Protein AF-A0A7X8B6F5-F1 (afdb_monomer)

Sequence (311 aa):
MSVRQRRSEPGRRDRLLQVALEVIIARGVAGATYRLIAEAADVPLGSMTYHFTSRDELVLAAFERFAEESFSHLDSATSAGVGDPVERLTQMVVSEFNDQPRERILLAEMYVLAFRDERYAALMRRWTERSQAAIERQLPGLNGRALNAVREGLTLQRYFFPGEVDADLVHATLSAVACGTASSDSESPKSSAPKDDRGPVVRTVETAQTFLTAAEVDALVGDYLAGMSVKALAERYGLHRATVFAHLRRRNVPSRRPGLGIDEKAEAVRLARAGISMRAIGRRMGVDRKAVRAALVEAGLIADKIIDGVS

Structure (mmCIF, N/CA/C/O backbone):
data_AF-A0A7X8B6F5-F1
#
_entry.id   AF-A0A7X8B6F5-F1
#
loop_
_atom_site.group_PDB
_atom_site.id
_atom_site.type_symbol
_atom_site.label_atom_id
_atom_site.label_alt_id
_atom_site.label_comp_id
_atom_site.label_asym_id
_atom_site.label_entity_id
_atom_site.label_seq_id
_atom_site.pdbx_PDB_ins_code
_atom_site.Cartn_x
_atom_site.Cartn_y
_atom_site.Cartn_z
_atom_site.occupancy
_atom_site.B_iso_or_equiv
_atom_site.auth_seq_id
_atom_site.auth_comp_id
_atom_site.auth_asym_id
_atom_site.auth_atom_id
_atom_site.pdbx_PDB_model_num
ATOM 1 N N . MET A 1 1 ? -1.186 14.924 49.309 1.00 32.09 1 MET A N 1
ATOM 2 C CA . MET A 1 1 ? -1.936 14.869 48.033 1.00 32.09 1 MET A CA 1
ATOM 3 C C . MET A 1 1 ? -0.944 15.079 46.897 1.00 32.09 1 MET A C 1
ATOM 5 O O . MET A 1 1 ? -0.507 16.199 46.684 1.00 32.09 1 MET A O 1
ATOM 9 N N . SER A 1 2 ? -0.476 13.996 46.267 1.00 35.44 2 SER A N 1
ATOM 10 C CA . SER A 1 2 ? 0.549 14.055 45.216 1.00 35.44 2 SER A CA 1
ATOM 11 C C . SER A 1 2 ? -0.131 14.128 43.853 1.00 35.44 2 SER A C 1
ATOM 13 O O . SER A 1 2 ? -0.715 13.151 43.384 1.00 35.44 2 SER A O 1
ATOM 15 N N . VAL A 1 3 ? -0.066 15.308 43.237 1.00 42.88 3 VAL A N 1
ATOM 16 C CA . VAL A 1 3 ? -0.381 15.523 41.824 1.00 42.88 3 VAL A CA 1
ATOM 17 C C . VAL A 1 3 ? 0.715 14.832 41.019 1.00 42.88 3 VAL A C 1
ATOM 19 O O . VAL A 1 3 ? 1.754 15.407 40.706 1.00 42.88 3 VAL A O 1
ATOM 22 N N . ARG A 1 4 ? 0.520 13.542 40.735 1.00 39.56 4 ARG A N 1
ATOM 23 C CA . ARG A 1 4 ? 1.397 12.777 39.849 1.00 39.56 4 ARG A CA 1
ATOM 24 C C . ARG A 1 4 ? 0.884 12.955 38.428 1.00 39.56 4 ARG A C 1
ATOM 26 O O . ARG A 1 4 ? 0.187 12.106 37.881 1.00 39.56 4 ARG A O 1
ATOM 33 N N . GLN A 1 5 ? 1.225 14.100 37.854 1.00 42.38 5 GLN A N 1
ATOM 34 C CA . GLN A 1 5 ? 1.127 14.373 36.428 1.00 42.38 5 GLN A CA 1
ATOM 35 C C . GLN A 1 5 ? 2.076 13.391 35.715 1.00 42.38 5 GLN A C 1
ATOM 37 O O . GLN A 1 5 ? 3.256 13.665 35.505 1.00 42.38 5 GLN A O 1
ATOM 42 N N . ARG A 1 6 ? 1.597 12.166 35.451 1.00 43.81 6 ARG A N 1
ATOM 43 C CA . ARG A 1 6 ? 2.293 11.204 34.591 1.00 43.81 6 ARG A CA 1
ATOM 44 C C . ARG A 1 6 ? 2.376 11.859 33.218 1.00 43.81 6 ARG A C 1
ATOM 46 O O . ARG A 1 6 ? 1.351 12.040 32.568 1.00 43.81 6 ARG A O 1
ATOM 53 N N . ARG A 1 7 ? 3.594 12.248 32.827 1.00 42.44 7 ARG A N 1
ATOM 54 C CA . ARG A 1 7 ? 4.009 12.472 31.436 1.00 42.44 7 ARG A CA 1
ATOM 55 C C . ARG A 1 7 ? 3.165 11.584 30.521 1.00 42.44 7 ARG A C 1
ATOM 57 O O 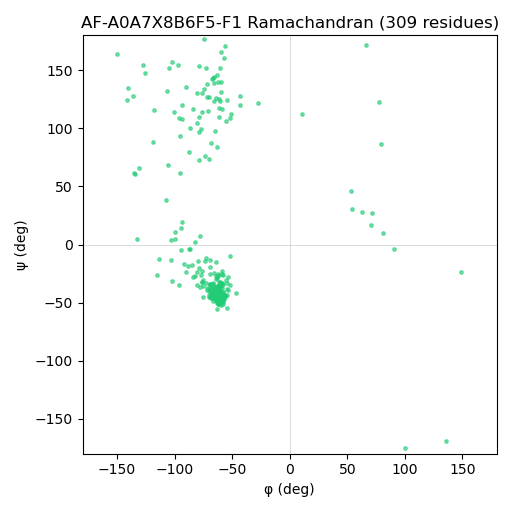. ARG A 1 7 ? 3.181 10.368 30.700 1.00 42.44 7 ARG A O 1
ATOM 64 N N . SER A 1 8 ? 2.446 12.184 29.573 1.00 46.72 8 SER A N 1
ATOM 65 C CA . SER A 1 8 ? 2.009 11.471 28.371 1.00 46.72 8 SER A CA 1
ATOM 66 C C . SER A 1 8 ? 3.206 10.640 27.897 1.00 46.72 8 SER A C 1
ATOM 68 O O . SER A 1 8 ? 4.288 11.203 27.752 1.00 46.72 8 SER A O 1
ATOM 70 N N . GLU A 1 9 ? 3.079 9.313 27.828 1.00 55.78 9 GLU A N 1
ATOM 71 C CA . GLU A 1 9 ? 4.155 8.408 27.409 1.00 55.78 9 GLU A CA 1
ATOM 72 C C . GLU A 1 9 ? 4.109 8.304 25.875 1.00 55.78 9 GLU A C 1
ATOM 74 O O . GLU A 1 9 ? 3.268 7.550 25.377 1.00 55.78 9 GLU A O 1
ATOM 79 N N . PRO A 1 10 ? 4.967 9.012 25.105 1.00 58.50 10 PRO A N 1
ATOM 80 C CA . PRO A 1 10 ? 5.037 8.875 23.648 1.00 58.50 10 PRO A CA 1
ATOM 81 C C . PRO A 1 10 ? 5.076 7.407 23.203 1.00 58.50 10 PRO A C 1
ATOM 83 O O . PRO A 1 10 ? 4.304 6.996 22.342 1.00 58.50 10 PRO A O 1
ATOM 86 N N . GLY A 1 11 ? 5.849 6.577 23.917 1.00 78.12 11 GLY A N 1
ATOM 87 C CA . GLY A 1 11 ? 5.957 5.143 23.644 1.00 78.12 11 GLY A CA 1
ATOM 88 C C . GLY A 1 11 ? 4.652 4.355 23.805 1.00 78.12 11 GLY A C 1
ATOM 89 O O . GLY A 1 11 ? 4.476 3.330 23.153 1.00 78.12 11 GLY A O 1
ATOM 90 N N . ARG A 1 12 ? 3.703 4.818 24.630 1.00 83.19 12 ARG A N 1
ATOM 91 C CA . ARG A 1 12 ? 2.412 4.137 24.806 1.00 83.19 12 ARG A CA 1
ATOM 92 C C . ARG A 1 12 ? 1.493 4.377 23.618 1.00 83.19 12 ARG A C 1
ATOM 94 O O . ARG A 1 12 ? 0.906 3.424 23.115 1.00 83.19 12 ARG A O 1
ATOM 101 N N . ARG A 1 13 ? 1.400 5.625 23.147 1.00 88.62 13 ARG A N 1
ATOM 102 C CA . ARG A 1 13 ? 0.634 5.959 21.937 1.00 88.62 13 ARG A CA 1
ATOM 103 C C . ARG A 1 13 ? 1.197 5.206 20.734 1.00 88.62 13 ARG A C 1
ATOM 105 O O . ARG A 1 13 ? 0.445 4.572 20.005 1.00 88.62 13 ARG A O 1
ATOM 112 N N . ASP A 1 14 ? 2.515 5.207 20.593 1.00 89.94 14 ASP A N 1
ATOM 113 C CA . ASP A 1 14 ? 3.220 4.512 19.521 1.00 89.94 14 ASP A CA 1
ATOM 114 C C . ASP A 1 14 ? 2.973 3.001 19.539 1.00 89.94 14 ASP A C 1
ATOM 116 O O . ASP A 1 14 ? 2.692 2.408 18.497 1.00 89.94 14 ASP A O 1
ATOM 120 N N . ARG A 1 15 ? 2.990 2.381 20.723 1.00 90.88 15 ARG A N 1
ATOM 121 C CA . ARG A 1 15 ? 2.645 0.965 20.882 1.00 90.88 15 ARG A CA 1
ATOM 122 C C . ARG A 1 15 ? 1.212 0.667 20.437 1.00 90.88 15 ARG A C 1
ATOM 124 O O . ARG A 1 15 ? 0.991 -0.350 19.789 1.00 90.88 15 ARG A O 1
ATOM 131 N N . LEU A 1 16 ? 0.255 1.543 20.749 1.00 93.38 16 LEU A N 1
ATOM 132 C CA . LEU A 1 16 ? -1.137 1.381 20.313 1.00 93.38 16 LEU A CA 1
ATOM 133 C C . LEU A 1 16 ? -1.280 1.446 18.791 1.00 93.38 16 LEU A C 1
ATOM 135 O O . LEU A 1 16 ? -2.013 0.637 18.227 1.00 93.38 16 LEU A O 1
ATOM 139 N N . LEU A 1 17 ? -0.561 2.357 18.127 1.00 95.62 17 LEU A N 1
ATOM 140 C CA . LEU A 1 17 ? -0.544 2.431 16.662 1.00 95.62 17 LEU A CA 1
ATOM 141 C C . LEU A 1 17 ? 0.018 1.147 16.047 1.00 95.62 17 LEU A C 1
ATOM 143 O O . LEU A 1 17 ? -0.584 0.594 15.132 1.00 95.62 17 LEU A O 1
ATOM 147 N N . GLN A 1 18 ? 1.125 0.637 16.591 1.00 93.75 18 GLN A N 1
ATOM 148 C CA . GLN A 1 18 ? 1.727 -0.608 16.118 1.00 93.75 18 GLN A CA 1
ATOM 149 C C . GLN A 1 18 ? 0.764 -1.791 16.265 1.00 93.75 18 GLN A C 1
ATOM 151 O O . GLN A 1 18 ? 0.549 -2.531 15.310 1.00 93.75 18 GLN A O 1
ATOM 156 N N . VAL A 1 19 ? 0.143 -1.951 17.438 1.00 95.25 19 VAL A N 1
ATOM 157 C CA . VAL A 1 19 ? -0.839 -3.021 17.675 1.00 95.25 19 VAL A CA 1
ATOM 158 C C . VAL A 1 19 ? -2.044 -2.881 16.746 1.00 95.25 19 VAL A C 1
ATOM 160 O O . VAL A 1 19 ? -2.541 -3.885 16.239 1.00 95.25 19 VAL A O 1
ATOM 163 N N . ALA A 1 20 ? -2.504 -1.656 16.479 1.00 96.12 20 ALA A N 1
ATOM 164 C CA . ALA A 1 20 ? -3.583 -1.425 15.526 1.00 96.12 20 ALA A CA 1
ATOM 165 C C . ALA A 1 20 ? -3.216 -1.930 14.120 1.00 96.12 20 ALA A C 1
ATOM 167 O O . ALA A 1 20 ? -4.034 -2.612 13.504 1.00 96.12 20 ALA A O 1
ATOM 168 N N . LEU A 1 21 ? -1.993 -1.671 13.642 1.00 95.81 21 LEU A N 1
ATOM 169 C CA . LEU A 1 21 ? -1.509 -2.197 12.359 1.00 95.81 21 LEU A CA 1
ATOM 170 C C . LEU A 1 21 ? -1.474 -3.733 12.345 1.00 95.81 21 LEU A C 1
ATOM 172 O O . LEU A 1 21 ? -1.952 -4.331 11.386 1.00 95.81 21 LEU A O 1
ATOM 176 N N . GLU A 1 22 ? -1.002 -4.380 13.414 1.00 94.69 22 GLU A N 1
ATOM 177 C CA . GLU A 1 22 ? -0.998 -5.853 13.512 1.00 94.69 22 GLU A CA 1
ATOM 178 C C . GLU A 1 22 ? -2.409 -6.450 13.470 1.00 94.69 22 GLU A C 1
ATOM 180 O O . GLU A 1 22 ? -2.673 -7.445 12.792 1.00 94.69 22 GLU A O 1
ATOM 185 N N . VAL A 1 23 ? -3.355 -5.806 14.151 1.00 94.94 23 VAL A N 1
ATOM 186 C CA . VAL A 1 23 ? -4.762 -6.204 14.116 1.00 94.94 23 VAL A CA 1
ATOM 187 C C . VAL A 1 23 ? -5.353 -6.038 12.711 1.00 94.94 23 VAL A C 1
ATOM 189 O O . VAL A 1 23 ? -6.096 -6.914 12.262 1.00 94.94 23 VAL A O 1
ATOM 192 N N . ILE A 1 24 ? -5.022 -4.948 12.010 1.00 95.56 24 ILE A N 1
ATOM 193 C CA . ILE A 1 24 ? -5.454 -4.705 10.625 1.00 95.56 24 ILE A CA 1
ATOM 194 C C . ILE A 1 24 ? -4.880 -5.770 9.689 1.00 95.56 24 ILE A C 1
ATOM 196 O O . ILE A 1 24 ? -5.616 -6.303 8.867 1.00 95.56 24 ILE A O 1
ATOM 200 N N . ILE A 1 25 ? -3.612 -6.150 9.838 1.00 93.06 25 ILE A N 1
ATOM 201 C CA . ILE A 1 25 ? -3.006 -7.220 9.030 1.00 93.06 25 ILE A CA 1
ATOM 202 C C . ILE A 1 25 ? -3.757 -8.540 9.227 1.00 93.06 25 ILE A C 1
ATOM 204 O O . ILE A 1 25 ? -4.034 -9.251 8.263 1.00 93.06 25 ILE A O 1
ATOM 208 N N . ALA A 1 26 ? -4.111 -8.862 10.472 1.00 91.50 26 ALA A N 1
ATOM 209 C CA . ALA A 1 26 ? -4.752 -10.128 10.802 1.00 91.50 26 ALA A CA 1
ATOM 210 C C . ALA A 1 26 ? -6.243 -10.190 10.426 1.00 91.50 26 ALA A C 1
ATOM 212 O O . ALA A 1 26 ? -6.759 -11.277 10.163 1.00 91.50 26 ALA A O 1
ATOM 213 N N . ARG A 1 27 ? -6.970 -9.064 10.474 1.00 90.75 27 ARG A N 1
ATOM 214 C CA . ARG A 1 27 ? -8.448 -9.051 10.388 1.00 90.75 27 ARG A CA 1
ATOM 215 C C . ARG A 1 27 ? -9.029 -8.033 9.409 1.00 90.75 27 ARG A C 1
ATOM 217 O O . ARG A 1 27 ? -10.251 -7.879 9.344 1.00 90.75 27 ARG A O 1
ATOM 224 N N . GLY A 1 28 ? -8.170 -7.342 8.676 1.00 90.62 28 GLY A N 1
ATOM 225 C CA . GLY A 1 28 ? -8.519 -6.203 7.843 1.00 90.62 28 GLY A CA 1
ATOM 226 C C . GLY A 1 28 ? -8.986 -4.992 8.646 1.00 90.62 28 GLY A C 1
ATOM 227 O O . GLY A 1 28 ? -9.243 -5.057 9.856 1.00 90.62 28 GLY A O 1
ATOM 228 N N . VAL A 1 29 ? -9.154 -3.861 7.963 1.00 92.69 29 VAL A N 1
ATOM 229 C CA . VAL A 1 29 ? -9.564 -2.612 8.625 1.00 92.69 29 VAL A CA 1
ATOM 230 C C . VAL A 1 29 ? -10.932 -2.770 9.281 1.00 92.69 29 VAL A C 1
ATOM 232 O O . VAL A 1 29 ? -11.106 -2.390 10.438 1.00 92.69 29 VAL A O 1
ATOM 235 N N . ALA A 1 30 ? -11.900 -3.384 8.596 1.00 88.94 30 ALA A N 1
ATOM 236 C CA . ALA A 1 30 ? -13.250 -3.586 9.127 1.00 88.94 30 ALA A CA 1
ATOM 237 C C . ALA A 1 30 ? -13.272 -4.408 10.433 1.00 88.94 30 ALA A C 1
ATOM 239 O O . ALA A 1 30 ? -14.071 -4.118 11.323 1.00 88.94 30 ALA A O 1
ATOM 240 N N . GLY A 1 31 ? -12.376 -5.392 10.577 1.00 88.06 31 GLY A N 1
ATOM 241 C CA . GLY A 1 31 ? -12.257 -6.227 11.776 1.00 88.06 31 GLY A CA 1
ATOM 242 C C . GLY A 1 31 ? -11.489 -5.577 12.934 1.00 88.06 31 GLY A C 1
ATOM 243 O O . GLY A 1 31 ? -11.576 -6.050 14.071 1.00 88.06 31 GLY A O 1
ATOM 244 N N . ALA A 1 32 ? -10.768 -4.481 12.681 1.00 91.75 32 ALA A N 1
ATOM 245 C CA . ALA A 1 32 ? -9.954 -3.773 13.665 1.00 91.75 32 ALA A CA 1
ATOM 246 C C . ALA A 1 32 ? -10.805 -2.881 14.587 1.00 91.75 32 ALA A C 1
ATOM 248 O O . ALA A 1 32 ? -10.845 -1.656 14.462 1.00 91.75 32 ALA A O 1
ATOM 249 N N . THR A 1 33 ? -11.551 -3.499 15.505 1.00 89.94 33 THR A N 1
ATOM 250 C CA . THR A 1 33 ? -12.396 -2.770 16.465 1.00 89.94 33 THR A CA 1
ATOM 251 C C . THR A 1 33 ? -11.586 -2.189 17.625 1.00 89.94 33 THR A C 1
ATOM 253 O O . THR A 1 33 ? -10.564 -2.739 18.027 1.00 89.94 33 THR A O 1
ATOM 256 N N . TYR A 1 34 ? -12.087 -1.111 18.233 1.00 89.31 34 TYR A N 1
ATOM 257 C CA . TYR A 1 34 ? -11.421 -0.442 19.358 1.00 89.31 34 TYR A CA 1
ATOM 258 C C . TYR A 1 34 ? -11.192 -1.370 20.560 1.00 89.31 34 TYR A C 1
ATOM 260 O O . TYR A 1 34 ? -10.141 -1.331 21.193 1.00 89.31 34 TYR A O 1
ATOM 268 N N . ARG A 1 35 ? -12.159 -2.255 20.834 1.00 89.25 35 ARG A N 1
ATOM 269 C CA . ARG A 1 35 ? -12.065 -3.269 21.890 1.00 89.25 35 ARG A CA 1
ATOM 270 C C . ARG A 1 35 ? -10.987 -4.305 21.593 1.00 89.25 35 ARG A C 1
ATOM 272 O O . ARG A 1 35 ? -10.200 -4.610 22.478 1.00 89.25 35 ARG A O 1
ATOM 279 N N . LEU A 1 36 ? -10.946 -4.807 20.360 1.00 91.62 36 LEU A N 1
ATOM 280 C CA . LEU A 1 36 ? -9.955 -5.795 19.947 1.00 91.62 36 LEU A CA 1
ATOM 281 C C . LEU A 1 36 ? -8.534 -5.220 20.003 1.00 91.62 36 LEU A C 1
ATOM 283 O O . LEU A 1 36 ? -7.618 -5.900 20.443 1.00 91.62 36 LEU A O 1
ATOM 287 N N . ILE A 1 37 ? -8.355 -3.961 19.593 1.00 92.88 37 ILE A N 1
ATOM 288 C CA . ILE A 1 37 ? -7.050 -3.296 19.661 1.00 92.88 37 ILE A CA 1
ATOM 289 C C . ILE A 1 37 ? -6.633 -3.070 21.120 1.00 92.88 37 ILE A C 1
ATOM 291 O O . ILE A 1 37 ? -5.480 -3.311 21.458 1.00 92.88 37 ILE A O 1
ATOM 295 N N . ALA A 1 38 ? -7.558 -2.659 21.994 1.00 90.62 38 ALA A N 1
ATOM 296 C CA . ALA A 1 38 ? -7.278 -2.499 23.423 1.00 90.62 38 ALA A CA 1
ATOM 297 C C . ALA A 1 38 ? -6.853 -3.824 24.080 1.00 90.62 38 ALA A C 1
ATOM 299 O O . ALA A 1 38 ? -5.875 -3.861 24.821 1.00 90.62 38 ALA A O 1
ATOM 300 N N . GLU A 1 39 ? -7.565 -4.908 23.764 1.00 93.06 39 GLU A N 1
ATOM 301 C CA . GLU A 1 39 ? -7.253 -6.263 24.224 1.00 93.06 39 GLU A CA 1
ATOM 302 C C . GLU A 1 39 ? -5.885 -6.729 23.711 1.00 93.06 39 GLU A C 1
ATOM 304 O O . GLU A 1 39 ? -5.048 -7.153 24.500 1.00 93.06 39 GLU A O 1
ATOM 309 N N . ALA A 1 40 ? -5.611 -6.569 22.413 1.00 92.56 40 ALA A N 1
ATOM 310 C CA . ALA A 1 40 ? -4.325 -6.926 21.814 1.00 92.56 40 ALA A CA 1
ATOM 311 C C . ALA A 1 40 ? -3.152 -6.088 22.359 1.00 92.56 40 ALA A C 1
ATOM 313 O O . ALA A 1 40 ? -2.010 -6.543 22.360 1.00 92.56 40 ALA A O 1
ATOM 314 N N . ALA A 1 41 ? -3.424 -4.867 22.823 1.00 91.31 41 ALA A N 1
ATOM 315 C CA . ALA A 1 41 ? -2.433 -3.991 23.437 1.00 91.31 41 ALA A CA 1
ATOM 316 C C . ALA A 1 41 ? -2.264 -4.217 24.948 1.00 91.31 41 ALA A C 1
ATOM 318 O O . ALA A 1 41 ? -1.402 -3.569 25.543 1.00 91.31 41 ALA A O 1
ATOM 319 N N . ASP A 1 42 ? -3.066 -5.103 25.552 1.00 91.00 42 ASP A N 1
ATOM 320 C CA . ASP A 1 42 ? -3.131 -5.339 26.997 1.00 91.00 42 ASP A CA 1
ATOM 321 C C . ASP A 1 42 ? -3.374 -4.041 27.796 1.00 91.00 42 ASP A C 1
ATOM 323 O O . ASP A 1 42 ? -2.692 -3.720 28.772 1.00 91.00 42 ASP A O 1
ATOM 327 N N . VAL A 1 43 ? -4.341 -3.231 27.339 1.00 88.62 43 VAL A N 1
ATOM 328 C CA . VAL A 1 43 ? -4.742 -1.991 28.020 1.00 88.62 43 VAL A CA 1
ATOM 329 C C . VAL A 1 43 ? -6.246 -1.947 28.300 1.00 88.62 43 VAL A C 1
ATOM 331 O O . VAL A 1 43 ? -7.053 -2.420 27.496 1.00 88.62 43 VAL A O 1
ATOM 334 N N . PRO A 1 44 ? -6.679 -1.311 29.406 1.00 87.88 44 PRO A N 1
ATOM 335 C CA . PRO A 1 44 ? -8.096 -1.062 29.637 1.00 87.88 44 PRO A CA 1
ATOM 336 C C . PRO A 1 44 ? -8.701 -0.216 28.511 1.00 87.88 44 PRO A C 1
ATOM 338 O O . PRO A 1 44 ? -8.113 0.785 28.099 1.00 87.88 44 PRO A O 1
ATOM 341 N N . LEU A 1 45 ? -9.924 -0.539 28.079 1.00 85.25 45 LEU A N 1
ATOM 342 C CA . LEU A 1 45 ? -10.614 0.196 27.008 1.00 85.25 45 LEU A CA 1
ATOM 343 C C . LEU A 1 45 ? -10.709 1.709 27.290 1.00 85.25 45 LEU A C 1
ATOM 345 O O . LEU A 1 45 ? -10.498 2.520 26.394 1.00 85.25 45 LEU A O 1
ATOM 349 N N . GLY A 1 46 ? -10.945 2.098 28.548 1.00 83.81 46 GLY A N 1
ATOM 350 C CA . GLY A 1 46 ? -10.990 3.507 28.964 1.00 83.81 46 GLY A CA 1
ATOM 351 C C . GLY A 1 46 ? -9.637 4.235 28.925 1.00 83.81 46 GLY A C 1
ATOM 352 O O . GLY A 1 46 ? -9.598 5.456 29.003 1.00 83.81 46 GLY A O 1
ATOM 353 N N . SER A 1 47 ? -8.513 3.520 28.797 1.00 81.31 47 SER A N 1
ATOM 354 C CA . SER A 1 47 ? -7.201 4.141 28.555 1.00 81.31 47 SER A CA 1
ATOM 355 C C . SER A 1 47 ? -6.998 4.514 27.087 1.00 81.31 47 SER A C 1
ATOM 357 O O . SER A 1 47 ? -6.243 5.437 26.796 1.00 81.31 47 SER A O 1
ATOM 359 N N . MET A 1 48 ? -7.700 3.856 26.160 1.00 82.25 48 MET A N 1
ATOM 360 C CA . MET A 1 48 ? -7.636 4.185 24.734 1.00 82.25 48 MET A CA 1
ATOM 361 C C . MET A 1 48 ? -8.216 5.576 24.462 1.00 82.25 48 MET A C 1
ATOM 363 O O . MET A 1 48 ? -7.624 6.359 23.724 1.00 82.25 48 MET A O 1
ATOM 367 N N . THR A 1 49 ? -9.329 5.920 25.124 1.00 83.06 49 THR A N 1
ATOM 368 C CA . THR A 1 49 ? -10.016 7.218 24.980 1.00 83.06 49 THR A CA 1
ATOM 369 C C . THR A 1 49 ? -9.183 8.412 25.445 1.00 83.06 49 THR A C 1
ATOM 371 O O . THR A 1 49 ? -9.515 9.544 25.118 1.00 83.06 49 THR A O 1
ATOM 374 N N . TYR A 1 50 ? -8.100 8.178 26.198 1.00 84.38 50 TYR A N 1
ATOM 375 C CA . TYR A 1 50 ? -7.129 9.220 26.544 1.00 84.38 50 TYR A CA 1
ATOM 376 C C . TYR A 1 50 ? -6.179 9.552 25.381 1.00 84.38 50 TYR A C 1
ATOM 378 O O . TYR A 1 50 ? -5.650 10.657 25.315 1.00 84.38 50 TYR A O 1
ATOM 386 N N . HIS A 1 51 ? -5.948 8.599 24.473 1.00 83.94 51 HIS A N 1
ATOM 387 C CA . HIS A 1 51 ? -5.001 8.736 23.364 1.00 83.94 51 HIS A CA 1
ATOM 388 C C . HIS A 1 51 ? -5.672 9.023 22.020 1.00 83.94 51 HIS A C 1
ATOM 390 O O . HIS A 1 51 ? -5.066 9.699 21.192 1.00 83.94 51 HIS A O 1
ATOM 396 N N . PHE A 1 52 ? -6.889 8.517 21.808 1.00 87.75 52 PHE A N 1
ATOM 397 C CA . PHE A 1 52 ? -7.646 8.694 20.572 1.00 87.75 52 PHE A CA 1
ATOM 398 C C . PHE A 1 52 ? -9.122 8.924 20.896 1.00 87.75 52 PHE A C 1
ATOM 400 O O . PHE A 1 52 ? -9.715 8.221 21.720 1.00 87.75 52 PHE A O 1
ATOM 407 N N . THR A 1 53 ? -9.730 9.903 20.235 1.00 86.62 53 THR A N 1
ATOM 408 C CA . THR A 1 53 ? -11.150 10.236 20.408 1.00 86.62 53 THR A CA 1
ATOM 409 C C . THR A 1 53 ? -12.071 9.243 19.709 1.00 86.62 53 THR A C 1
ATOM 411 O O . THR A 1 53 ? -13.224 9.087 20.110 1.00 86.62 53 THR A O 1
ATOM 414 N N . SER A 1 54 ? -11.577 8.529 18.694 1.00 87.25 54 SER A N 1
ATOM 415 C CA . SER A 1 54 ? -12.346 7.509 17.980 1.00 87.25 54 SER A CA 1
ATOM 416 C C . SER A 1 54 ? -11.472 6.389 17.416 1.00 87.25 54 SER A C 1
ATOM 418 O O . SER A 1 54 ? -10.257 6.527 17.261 1.00 87.25 54 SER A O 1
ATOM 420 N N . ARG A 1 55 ? -12.119 5.276 17.045 1.00 87.62 55 ARG A N 1
ATOM 421 C CA . ARG A 1 55 ? -11.486 4.204 16.264 1.00 87.62 55 ARG A CA 1
ATOM 422 C C . ARG A 1 55 ? -10.912 4.741 14.953 1.00 87.62 55 ARG A C 1
ATOM 424 O O . ARG A 1 55 ? -9.811 4.361 14.582 1.00 87.62 55 ARG A O 1
ATOM 431 N N . ASP A 1 56 ? -11.653 5.592 14.253 1.00 89.62 56 ASP A N 1
ATOM 432 C CA . ASP A 1 56 ? -11.244 6.066 12.930 1.00 89.62 56 ASP A CA 1
ATOM 433 C C . ASP A 1 56 ? -10.029 6.994 13.016 1.00 89.62 56 ASP A C 1
ATOM 435 O O . ASP A 1 56 ? -9.164 6.940 12.148 1.00 89.62 56 ASP A O 1
ATOM 439 N N . GLU A 1 57 ? -9.918 7.787 14.087 1.00 91.25 57 GLU A N 1
ATOM 440 C CA . GLU A 1 57 ? -8.712 8.569 14.379 1.00 91.25 57 GLU A CA 1
ATOM 441 C C . GLU A 1 57 ? -7.511 7.667 14.695 1.00 91.25 57 GLU A C 1
ATOM 443 O O . GLU A 1 57 ? -6.424 7.896 14.172 1.00 91.25 57 GLU A O 1
ATOM 448 N N . LEU A 1 58 ? -7.702 6.618 15.504 1.00 93.25 58 LEU A N 1
ATOM 449 C CA . LEU A 1 58 ? -6.654 5.634 15.792 1.00 93.25 58 LEU A CA 1
ATOM 450 C C . LEU A 1 58 ? -6.149 4.957 14.510 1.00 93.25 58 LEU A C 1
ATOM 452 O O . LEU A 1 58 ? -4.942 4.838 14.316 1.00 93.25 58 LEU A O 1
ATOM 456 N N . VAL A 1 59 ? -7.063 4.509 13.645 1.00 94.56 59 VAL A N 1
ATOM 457 C CA . VAL A 1 59 ? -6.716 3.834 12.386 1.00 94.56 59 VAL A CA 1
ATOM 458 C C . VAL A 1 59 ? -6.007 4.798 11.435 1.00 94.56 59 VAL A C 1
ATOM 460 O O . VAL A 1 59 ? -4.975 4.434 10.877 1.00 94.56 59 VAL A O 1
ATOM 463 N N . LEU A 1 60 ? -6.498 6.033 11.295 1.00 95.25 60 LEU A N 1
ATOM 464 C CA . LEU A 1 60 ? -5.835 7.048 10.476 1.00 95.25 60 LEU A CA 1
ATOM 465 C C . LEU A 1 60 ? -4.414 7.323 10.982 1.00 95.25 60 LEU A C 1
ATOM 467 O O . LEU A 1 60 ? -3.474 7.249 10.200 1.00 95.25 60 LEU A O 1
ATOM 471 N N . ALA A 1 61 ? -4.243 7.543 12.288 1.00 95.62 61 ALA A N 1
ATOM 472 C CA . ALA A 1 61 ? -2.933 7.769 12.894 1.00 95.62 61 ALA A CA 1
ATOM 473 C C . ALA A 1 61 ? -1.986 6.566 12.731 1.00 95.62 61 ALA A C 1
ATOM 475 O O . ALA A 1 61 ? -0.772 6.736 12.606 1.00 95.62 61 ALA A O 1
ATOM 476 N N . ALA A 1 62 ? -2.523 5.343 12.719 1.00 96.00 62 ALA A N 1
ATOM 477 C CA . ALA A 1 62 ? -1.740 4.136 12.477 1.00 96.00 62 ALA A CA 1
ATOM 478 C C . ALA A 1 62 ? -1.228 4.094 11.029 1.00 96.00 62 ALA A C 1
ATOM 480 O O . ALA A 1 62 ? -0.049 3.823 10.807 1.00 96.00 62 ALA A O 1
ATOM 481 N N . PHE A 1 63 ? -2.077 4.431 10.054 1.00 96.44 63 PHE A N 1
ATOM 482 C CA . PHE A 1 63 ? -1.671 4.528 8.651 1.00 96.44 63 PHE A CA 1
ATOM 483 C C . PHE A 1 63 ? -0.736 5.709 8.371 1.00 96.44 63 PHE A C 1
ATOM 485 O O . PHE A 1 63 ? 0.174 5.571 7.560 1.00 96.44 63 PHE A O 1
ATOM 492 N N . GLU A 1 64 ? -0.900 6.846 9.052 1.00 95.00 64 GLU A N 1
ATOM 493 C CA . GLU A 1 64 ? 0.043 7.970 8.970 1.00 95.00 64 GLU A CA 1
ATOM 494 C C . GLU A 1 64 ? 1.446 7.547 9.402 1.00 95.00 64 GLU A C 1
ATOM 496 O O . GLU A 1 64 ? 2.425 7.832 8.714 1.00 95.00 64 GLU A O 1
ATOM 501 N N . ARG A 1 65 ? 1.536 6.806 10.511 1.00 92.62 65 ARG A N 1
ATOM 502 C CA . ARG A 1 65 ? 2.796 6.233 10.979 1.00 92.62 65 ARG A CA 1
ATOM 503 C C . ARG A 1 65 ? 3.370 5.229 9.980 1.00 92.62 65 ARG A C 1
ATOM 505 O O . ARG A 1 65 ? 4.553 5.305 9.672 1.00 92.62 65 ARG A O 1
ATOM 512 N N . PHE A 1 66 ? 2.546 4.313 9.473 1.00 92.12 66 PHE A N 1
ATOM 513 C CA . PHE A 1 66 ? 2.970 3.340 8.464 1.00 92.12 66 PHE A CA 1
ATOM 514 C C . PHE A 1 66 ? 3.550 4.029 7.219 1.00 92.12 66 PHE A C 1
ATOM 516 O O . PHE A 1 66 ? 4.628 3.663 6.764 1.00 92.12 66 PHE A O 1
ATOM 523 N N . ALA A 1 67 ? 2.889 5.074 6.710 1.00 90.38 67 ALA A N 1
ATOM 524 C CA . ALA A 1 67 ? 3.373 5.833 5.560 1.00 90.38 67 ALA A CA 1
ATOM 525 C C . ALA A 1 67 ? 4.730 6.513 5.824 1.00 90.38 67 ALA A C 1
ATOM 527 O O . ALA A 1 67 ? 5.560 6.593 4.918 1.00 90.38 67 ALA A O 1
ATOM 528 N N . GLU A 1 68 ? 4.972 6.987 7.051 1.00 89.12 68 GLU A N 1
ATOM 529 C CA . GLU A 1 68 ? 6.260 7.563 7.455 1.00 89.12 68 GLU A CA 1
ATOM 530 C C . GLU A 1 68 ? 7.372 6.504 7.515 1.00 89.12 68 GLU A C 1
ATOM 532 O O . GLU A 1 68 ? 8.468 6.726 6.997 1.00 89.12 68 GLU A O 1
ATOM 537 N N . GLU A 1 69 ? 7.086 5.340 8.104 1.00 86.88 69 GLU A N 1
ATOM 538 C CA . GLU A 1 69 ? 8.025 4.214 8.189 1.00 86.88 69 GLU A CA 1
ATOM 539 C C . GLU A 1 69 ? 8.395 3.698 6.789 1.00 86.88 69 GLU A C 1
ATOM 541 O O . GLU A 1 69 ? 9.578 3.633 6.448 1.00 86.88 69 GLU A O 1
ATOM 546 N N . SER A 1 70 ? 7.404 3.436 5.931 1.00 83.38 70 SER A N 1
ATOM 547 C CA . SER A 1 70 ? 7.643 2.968 4.560 1.00 83.38 70 SER A CA 1
ATOM 548 C C . SER A 1 70 ? 8.364 4.005 3.696 1.00 83.38 70 SER A C 1
ATOM 550 O O . SER A 1 70 ? 9.228 3.644 2.898 1.00 83.38 70 SER A O 1
ATOM 552 N N . PHE A 1 71 ? 8.069 5.302 3.854 1.00 84.56 71 PHE A N 1
ATOM 553 C CA . PHE A 1 71 ? 8.858 6.342 3.188 1.00 84.56 71 PHE A CA 1
ATOM 554 C C . PHE A 1 71 ? 10.318 6.323 3.653 1.00 84.56 71 PHE A C 1
ATOM 556 O O . PHE A 1 71 ? 11.222 6.419 2.827 1.00 84.56 71 PHE A O 1
ATOM 563 N N . SER A 1 72 ? 10.556 6.183 4.957 1.00 84.38 72 SER A N 1
ATOM 564 C CA . SER A 1 72 ? 11.908 6.171 5.525 1.00 84.38 72 SER A CA 1
ATOM 565 C C . SER A 1 72 ? 12.729 4.987 5.005 1.00 84.38 72 SER A C 1
ATOM 567 O O . SER A 1 72 ? 13.920 5.139 4.722 1.00 84.38 72 SER A O 1
ATOM 569 N N . HIS A 1 73 ? 12.094 3.825 4.815 1.00 78.88 73 HIS A N 1
ATOM 570 C CA . HIS A 1 73 ? 12.704 2.668 4.157 1.00 78.88 73 HIS A CA 1
ATOM 571 C C . HIS A 1 73 ? 13.093 2.973 2.703 1.00 78.88 73 HIS A C 1
ATOM 573 O O . HIS A 1 73 ? 14.234 2.720 2.315 1.00 78.88 73 HIS A O 1
ATOM 579 N N . LEU A 1 74 ? 12.192 3.579 1.921 1.00 78.75 74 LEU A N 1
ATOM 580 C CA . LEU A 1 74 ? 12.467 3.972 0.534 1.00 78.75 74 LEU A CA 1
ATOM 581 C C . LEU A 1 74 ? 13.601 5.001 0.442 1.00 78.75 74 LEU A C 1
ATOM 583 O O . LEU A 1 74 ? 14.527 4.835 -0.353 1.00 78.75 74 LEU A O 1
ATOM 587 N N . ASP A 1 75 ? 13.555 6.058 1.250 1.00 83.25 75 ASP A N 1
ATOM 588 C CA . ASP A 1 75 ? 14.561 7.126 1.240 1.00 83.25 75 ASP A CA 1
ATOM 589 C C . ASP A 1 75 ? 15.945 6.586 1.638 1.00 83.25 75 ASP A C 1
ATOM 591 O O . ASP A 1 75 ? 16.949 6.899 0.998 1.00 83.25 75 ASP A O 1
ATOM 595 N N . SER A 1 76 ? 15.994 5.676 2.617 1.00 81.00 76 SER A N 1
ATOM 596 C CA . SER A 1 76 ? 17.228 4.985 3.008 1.00 81.00 76 SER A CA 1
ATOM 597 C C . SER A 1 76 ? 17.767 4.099 1.882 1.00 81.00 76 SER A C 1
ATOM 599 O O . SER A 1 76 ? 18.945 4.188 1.536 1.00 81.00 76 SER A O 1
ATOM 601 N N . ALA A 1 77 ? 16.914 3.275 1.268 1.00 73.44 77 ALA A N 1
ATOM 602 C CA . ALA A 1 77 ? 17.312 2.357 0.202 1.00 73.44 77 ALA A CA 1
ATOM 603 C C . ALA A 1 77 ? 17.750 3.088 -1.080 1.00 73.44 77 ALA A C 1
ATOM 605 O O . ALA A 1 77 ? 18.675 2.652 -1.766 1.00 73.44 77 ALA A O 1
ATOM 606 N N . THR A 1 78 ? 17.134 4.232 -1.386 1.00 72.69 78 THR A N 1
ATOM 607 C CA . THR A 1 78 ? 17.534 5.073 -2.524 1.00 72.69 78 THR A CA 1
ATOM 608 C C . THR A 1 78 ? 18.821 5.866 -2.260 1.00 72.69 78 THR A C 1
ATOM 610 O O . THR A 1 78 ? 19.581 6.087 -3.207 1.00 72.69 78 THR A O 1
ATOM 613 N N . SER A 1 79 ? 19.103 6.244 -1.005 1.00 73.75 79 SER A N 1
ATOM 614 C CA . SER A 1 79 ? 20.256 7.082 -0.627 1.00 73.75 79 SER A CA 1
ATOM 615 C C . SER A 1 79 ? 21.539 6.317 -0.281 1.00 73.75 79 SER A C 1
ATOM 617 O O . SER A 1 79 ? 22.623 6.888 -0.369 1.00 73.75 79 SER A O 1
ATOM 619 N N . ALA A 1 80 ? 21.451 5.047 0.118 1.00 63.22 80 ALA A N 1
ATOM 620 C CA . ALA A 1 80 ? 22.584 4.299 0.676 1.00 63.22 80 ALA A CA 1
ATOM 621 C C . ALA A 1 80 ? 23.498 3.597 -0.353 1.00 63.22 80 ALA A C 1
ATOM 623 O O . ALA A 1 80 ? 24.489 2.983 0.041 1.00 63.22 80 ALA A O 1
ATOM 624 N N . GLY A 1 81 ? 23.187 3.633 -1.652 1.00 59.78 81 GLY A N 1
ATOM 625 C CA . GLY A 1 81 ? 23.866 2.787 -2.641 1.00 59.78 81 GLY A CA 1
ATOM 626 C C . GLY A 1 81 ? 24.848 3.519 -3.561 1.00 59.78 81 GLY A C 1
ATOM 627 O O . GLY A 1 81 ? 24.501 4.513 -4.195 1.00 59.78 81 GLY A O 1
ATOM 628 N N . VAL A 1 82 ? 26.052 2.959 -3.701 1.00 58.91 82 VAL A N 1
ATOM 629 C CA . VAL A 1 82 ? 26.995 3.252 -4.795 1.00 58.91 82 VAL A CA 1
ATOM 630 C C . VAL A 1 82 ? 26.563 2.438 -6.022 1.00 58.91 82 VAL A C 1
ATOM 632 O O . VAL A 1 82 ? 26.332 1.242 -5.882 1.00 58.91 82 VAL A O 1
ATOM 635 N N . GLY A 1 83 ? 26.443 3.048 -7.207 1.00 68.94 83 GLY A N 1
ATOM 636 C CA . GLY A 1 83 ? 26.147 2.324 -8.458 1.00 68.94 83 GLY A CA 1
ATOM 637 C C . GLY A 1 83 ? 25.095 2.985 -9.351 1.00 68.94 83 GLY A C 1
ATOM 638 O O . GLY A 1 83 ? 24.706 4.133 -9.119 1.00 68.94 83 GLY A O 1
ATOM 639 N N . ASP A 1 84 ? 24.634 2.251 -10.366 1.00 82.81 84 ASP A N 1
ATOM 640 C CA . ASP A 1 84 ? 23.571 2.692 -11.272 1.00 82.81 84 ASP A CA 1
ATOM 641 C C . ASP A 1 84 ? 22.239 2.870 -10.507 1.00 82.81 84 ASP A C 1
ATOM 643 O O . ASP A 1 84 ? 21.796 1.965 -9.791 1.00 82.81 84 ASP A O 1
ATOM 647 N N . PRO A 1 85 ? 21.580 4.036 -10.589 1.00 79.38 85 PRO A N 1
ATOM 648 C CA . PRO A 1 85 ? 20.323 4.258 -9.883 1.00 79.38 85 PRO A CA 1
ATOM 649 C C . PRO A 1 85 ? 19.166 3.364 -10.346 1.00 79.38 85 PRO A C 1
ATOM 651 O O . PRO A 1 85 ? 18.300 3.035 -9.530 1.00 79.38 85 PRO A O 1
ATOM 654 N N . VAL A 1 86 ? 19.138 2.947 -11.617 1.00 85.31 86 VAL A N 1
ATOM 655 C CA . VAL A 1 86 ? 18.107 2.017 -12.102 1.00 85.31 86 VAL A CA 1
ATOM 656 C C . VAL A 1 86 ? 18.312 0.631 -11.496 1.00 85.31 86 VAL A C 1
ATOM 658 O O . VAL A 1 86 ? 17.351 0.003 -11.042 1.00 85.31 86 VAL A O 1
ATOM 661 N N . GLU A 1 87 ? 19.558 0.180 -11.385 1.00 86.31 87 GLU A N 1
ATOM 662 C CA . GLU A 1 87 ? 19.912 -1.031 -10.648 1.00 86.31 87 GLU A CA 1
ATOM 663 C C . GLU A 1 87 ? 19.480 -0.962 -9.172 1.00 86.31 87 GLU A C 1
ATOM 665 O O . GLU A 1 87 ? 18.886 -1.914 -8.666 1.00 86.31 87 GLU A O 1
ATOM 670 N N . ARG A 1 88 ? 19.635 0.181 -8.488 1.00 83.81 88 ARG A N 1
ATOM 671 C CA . ARG A 1 88 ? 19.133 0.338 -7.104 1.00 83.81 88 ARG A CA 1
ATOM 672 C C . ARG A 1 88 ? 17.616 0.208 -6.999 1.00 83.81 88 ARG A C 1
ATOM 674 O O . ARG A 1 88 ? 17.122 -0.494 -6.117 1.00 83.81 88 ARG A O 1
ATOM 681 N N . LEU A 1 89 ? 16.869 0.855 -7.894 1.00 85.56 89 LEU A N 1
ATOM 682 C CA . LEU A 1 89 ? 15.408 0.720 -7.938 1.00 85.56 89 LEU A CA 1
ATOM 683 C C . LEU A 1 89 ? 14.985 -0.718 -8.261 1.00 85.56 89 LEU A C 1
ATOM 685 O O . LEU A 1 89 ? 14.013 -1.214 -7.696 1.00 85.56 89 LEU A O 1
ATOM 689 N N . THR A 1 90 ? 15.747 -1.409 -9.110 1.00 89.19 90 THR A N 1
ATOM 690 C CA . THR A 1 90 ? 15.541 -2.832 -9.407 1.00 89.19 90 THR A CA 1
ATOM 691 C C . THR A 1 90 ? 15.700 -3.672 -8.142 1.00 89.19 90 THR A C 1
ATOM 693 O O . THR A 1 90 ? 14.797 -4.430 -7.791 1.00 89.19 90 THR A O 1
ATOM 696 N N . GLN A 1 91 ? 16.807 -3.500 -7.413 1.00 86.31 91 GLN A N 1
ATOM 697 C CA . GLN A 1 91 ? 17.059 -4.224 -6.165 1.00 86.31 91 GLN A CA 1
ATOM 698 C C . GLN A 1 91 ? 15.996 -3.929 -5.108 1.00 86.31 91 GLN A C 1
ATOM 700 O O . GLN A 1 91 ? 15.602 -4.829 -4.371 1.00 86.31 91 GLN A O 1
ATOM 705 N N . MET A 1 92 ? 15.466 -2.706 -5.066 1.00 81.88 92 MET A N 1
ATOM 706 C CA . MET A 1 92 ? 14.355 -2.355 -4.184 1.00 81.88 92 MET A CA 1
ATOM 707 C C . MET A 1 92 ? 13.098 -3.169 -4.508 1.00 81.88 92 MET A C 1
ATOM 709 O O . MET A 1 92 ? 12.569 -3.833 -3.627 1.00 81.88 92 MET A O 1
ATOM 713 N N . VAL A 1 93 ? 12.662 -3.206 -5.771 1.00 85.00 93 VAL A N 1
ATOM 714 C CA . VAL A 1 93 ? 11.476 -3.981 -6.191 1.00 85.00 93 VAL A CA 1
ATOM 715 C C . VAL A 1 93 ? 11.668 -5.485 -5.949 1.00 85.00 93 VAL A C 1
ATOM 717 O O . VAL A 1 93 ? 10.737 -6.187 -5.551 1.00 85.00 93 VAL A O 1
ATOM 720 N N . VAL A 1 94 ? 12.880 -5.999 -6.176 1.00 83.38 94 VAL A N 1
ATOM 721 C CA . VAL A 1 94 ? 13.196 -7.422 -5.982 1.00 83.38 94 VAL A CA 1
ATOM 722 C C . VAL A 1 94 ? 13.255 -7.795 -4.495 1.00 83.38 94 VAL A C 1
ATOM 724 O O . VAL A 1 94 ? 12.764 -8.867 -4.134 1.00 83.38 94 VAL A O 1
ATOM 727 N N . SER A 1 95 ? 13.805 -6.929 -3.638 1.00 74.88 95 SER A N 1
ATOM 728 C CA . SER A 1 95 ? 13.947 -7.171 -2.191 1.00 74.88 95 SER A CA 1
ATOM 729 C C . SER A 1 95 ? 12.666 -6.894 -1.394 1.00 74.88 95 SER A C 1
ATOM 731 O O . SER A 1 95 ? 12.346 -7.672 -0.495 1.00 74.88 95 SER A O 1
ATOM 733 N N . GLU A 1 96 ? 11.863 -5.889 -1.776 1.00 67.19 96 GLU A N 1
ATOM 734 C CA . GLU A 1 96 ? 10.537 -5.598 -1.189 1.00 67.19 96 GLU A CA 1
ATOM 735 C C . GLU A 1 96 ? 9.608 -6.827 -1.205 1.00 67.19 96 GLU A C 1
ATOM 737 O O . GLU A 1 96 ? 8.738 -6.975 -0.344 1.00 67.19 96 GLU A O 1
ATOM 742 N N . PHE A 1 97 ? 9.799 -7.740 -2.162 1.00 54.25 97 PHE A N 1
ATOM 743 C CA . PHE A 1 97 ? 8.963 -8.924 -2.335 1.00 54.25 97 PHE A CA 1
ATOM 744 C C . PHE A 1 97 ? 9.258 -10.062 -1.341 1.00 54.25 97 PHE A C 1
ATOM 746 O O . PHE A 1 97 ? 8.321 -10.743 -0.914 1.00 54.25 97 PHE A O 1
ATOM 753 N N . ASN A 1 98 ? 10.521 -10.278 -0.965 1.00 54.47 98 ASN A N 1
ATOM 754 C CA . ASN A 1 98 ? 10.902 -11.470 -0.199 1.00 54.47 98 ASN A CA 1
ATOM 755 C C . ASN A 1 98 ? 10.679 -11.315 1.313 1.00 54.47 98 ASN A C 1
ATOM 757 O O . ASN A 1 98 ? 10.374 -12.305 1.978 1.00 54.47 98 ASN A O 1
ATOM 761 N N . ASP A 1 99 ? 10.734 -10.087 1.840 1.00 54.94 99 ASP A N 1
ATOM 762 C CA . ASP A 1 99 ? 10.880 -9.884 3.287 1.00 54.94 99 ASP A CA 1
ATOM 763 C C . ASP A 1 99 ? 9.668 -9.234 3.985 1.00 54.94 99 ASP A C 1
ATOM 765 O O . ASP A 1 99 ? 9.599 -9.244 5.215 1.00 54.94 99 ASP A O 1
ATOM 769 N N . GLN A 1 100 ? 8.684 -8.677 3.254 1.00 62.28 100 GLN A N 1
ATOM 770 C CA . GLN A 1 100 ? 7.699 -7.755 3.860 1.00 62.28 100 GLN A CA 1
ATOM 771 C C . GLN A 1 100 ? 6.214 -7.993 3.487 1.00 62.28 100 GLN A C 1
ATOM 773 O O . GLN A 1 100 ? 5.527 -7.092 2.998 1.00 62.28 100 GLN A O 1
ATOM 778 N N . PRO A 1 101 ? 5.625 -9.171 3.793 1.00 69.38 101 PRO A N 1
ATOM 779 C CA . PRO A 1 101 ? 4.189 -9.421 3.593 1.00 69.38 101 PRO A CA 1
ATOM 780 C C . PRO A 1 101 ? 3.276 -8.449 4.366 1.00 69.38 101 PRO A C 1
ATOM 782 O O . PRO A 1 101 ? 2.144 -8.205 3.944 1.00 69.38 101 PRO A O 1
ATOM 785 N N . ARG A 1 102 ? 3.779 -7.873 5.467 1.00 82.44 102 ARG A N 1
ATOM 786 C CA . ARG A 1 102 ? 3.109 -6.872 6.311 1.00 82.44 102 ARG A CA 1
ATOM 787 C C . ARG A 1 102 ? 2.815 -5.570 5.570 1.00 82.44 102 ARG A C 1
ATOM 789 O O . ARG A 1 102 ? 1.660 -5.149 5.534 1.00 82.44 102 ARG A O 1
ATOM 796 N N . GLU A 1 103 ? 3.837 -4.948 4.979 1.00 79.75 103 GLU A N 1
ATOM 797 C CA . GLU A 1 103 ? 3.693 -3.640 4.326 1.00 79.75 103 GLU A CA 1
ATOM 798 C C . GLU A 1 103 ? 2.680 -3.707 3.178 1.00 79.75 103 GLU A C 1
ATOM 800 O O . GLU A 1 103 ? 1.835 -2.828 3.034 1.00 79.75 103 GLU A O 1
ATOM 805 N N . ARG A 1 104 ? 2.678 -4.810 2.422 1.00 80.06 104 ARG A N 1
ATOM 806 C CA . ARG A 1 104 ? 1.750 -5.019 1.304 1.00 80.06 104 ARG A CA 1
ATOM 807 C C . ARG A 1 104 ? 0.281 -5.045 1.726 1.00 80.06 104 ARG A 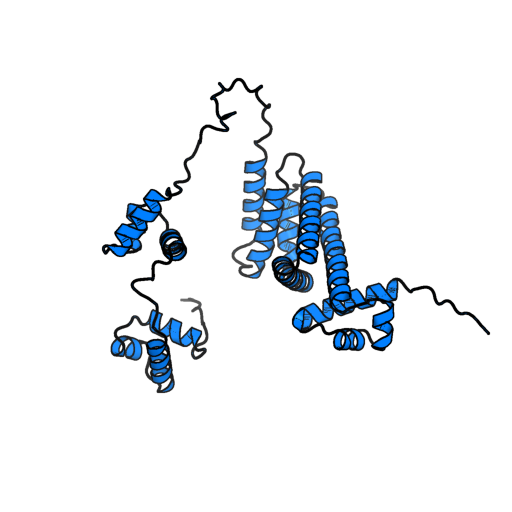C 1
ATOM 809 O O . ARG A 1 104 ? -0.550 -4.438 1.054 1.00 80.06 104 ARG A O 1
ATOM 816 N N . ILE A 1 105 ? -0.058 -5.766 2.798 1.00 87.88 105 ILE A N 1
ATOM 817 C CA . ILE A 1 105 ? -1.450 -5.859 3.274 1.00 87.88 105 ILE A CA 1
ATOM 818 C C . ILE A 1 105 ? -1.934 -4.480 3.723 1.00 87.88 105 ILE A C 1
ATOM 820 O O . ILE A 1 105 ? -3.021 -4.051 3.336 1.00 87.88 105 ILE A O 1
ATOM 824 N N . LEU A 1 106 ? -1.099 -3.765 4.479 1.00 91.25 106 LEU A N 1
ATOM 825 C CA . LEU A 1 106 ? -1.401 -2.409 4.927 1.00 91.25 106 LEU A CA 1
ATOM 826 C C . LEU A 1 106 ? -1.569 -1.453 3.742 1.00 91.25 106 LEU A C 1
ATOM 828 O O . LEU A 1 106 ? -2.527 -0.685 3.710 1.00 91.25 106 LEU A O 1
ATOM 832 N N . LEU A 1 107 ? -0.704 -1.544 2.732 1.00 87.44 107 LEU A N 1
ATOM 833 C CA . LEU A 1 107 ? -0.808 -0.723 1.533 1.00 87.44 107 LEU A CA 1
ATOM 834 C C . LEU A 1 107 ? -2.118 -0.980 0.772 1.00 87.44 107 LEU A C 1
ATOM 836 O O . LEU A 1 107 ? -2.809 -0.034 0.395 1.00 87.44 107 LEU A O 1
ATOM 840 N N . ALA A 1 108 ? -2.494 -2.247 0.585 1.00 88.94 108 ALA A N 1
ATOM 841 C CA . ALA A 1 108 ? -3.742 -2.617 -0.081 1.00 88.94 108 ALA A CA 1
ATOM 842 C C . ALA A 1 108 ? -4.981 -2.087 0.665 1.00 88.94 108 ALA A C 1
ATOM 844 O O . ALA A 1 108 ? -5.880 -1.517 0.044 1.00 88.94 108 ALA A O 1
ATOM 845 N N . GLU A 1 109 ? -5.012 -2.219 1.994 1.00 94.00 109 GLU A N 1
ATOM 846 C CA . GLU A 1 109 ? -6.066 -1.648 2.844 1.00 94.00 109 GLU A CA 1
ATOM 847 C C . GLU A 1 109 ? -6.120 -0.118 2.726 1.00 94.00 109 GLU A C 1
ATOM 849 O O . GLU A 1 109 ? -7.194 0.463 2.551 1.00 94.00 109 GLU A O 1
ATOM 854 N N . MET A 1 110 ? -4.958 0.542 2.740 1.00 93.06 110 MET A N 1
ATOM 855 C CA . MET A 1 110 ? -4.857 1.992 2.597 1.00 93.06 110 MET A CA 1
ATOM 856 C C . MET A 1 110 ? -5.385 2.481 1.240 1.00 93.06 110 MET A C 1
ATOM 858 O O . MET A 1 110 ? -6.100 3.481 1.212 1.00 93.06 110 MET A O 1
ATOM 862 N N . TYR A 1 111 ? -5.131 1.766 0.136 1.00 91.69 111 TYR A N 1
ATOM 863 C CA . TYR A 1 111 ? -5.726 2.086 -1.171 1.00 91.69 111 TYR A CA 1
ATOM 864 C C . TYR A 1 111 ? -7.255 1.998 -1.140 1.00 91.69 111 TYR A C 1
ATOM 866 O O . TYR A 1 111 ? -7.941 2.902 -1.619 1.00 91.69 111 TYR A O 1
ATOM 874 N N . VAL A 1 112 ? -7.813 0.931 -0.558 1.00 93.44 112 VAL A N 1
ATOM 875 C CA . VAL A 1 112 ? -9.273 0.773 -0.448 1.00 93.44 112 VAL A CA 1
ATOM 876 C C . VAL A 1 112 ? -9.887 1.907 0.373 1.00 93.44 112 VAL A C 1
ATOM 878 O O . VAL A 1 112 ? -10.942 2.427 0.003 1.00 93.44 112 VAL A O 1
ATOM 881 N N . LEU A 1 113 ? -9.228 2.316 1.458 1.00 95.44 113 LEU A N 1
ATOM 882 C CA . LEU A 1 113 ? -9.648 3.460 2.265 1.00 95.44 113 LEU A CA 1
ATOM 883 C C . LEU A 1 113 ? -9.537 4.781 1.500 1.00 95.44 113 LEU A C 1
ATOM 885 O O . LEU A 1 113 ? -10.470 5.579 1.540 1.00 95.44 113 LEU A O 1
ATOM 889 N N . ALA A 1 114 ? -8.453 4.992 0.754 1.00 95.44 114 ALA A N 1
ATOM 890 C CA . ALA A 1 114 ? -8.234 6.195 -0.044 1.00 95.44 114 ALA A CA 1
ATOM 891 C C . ALA A 1 114 ? -9.309 6.403 -1.118 1.00 95.44 114 ALA A C 1
ATOM 893 O O . ALA A 1 114 ? -9.684 7.537 -1.397 1.00 95.44 114 ALA A O 1
ATOM 894 N N . PHE A 1 115 ? -9.875 5.330 -1.678 1.00 93.81 115 PHE A N 1
ATOM 895 C CA . PHE A 1 115 ? -11.005 5.441 -2.608 1.00 93.81 115 PHE A CA 1
ATOM 896 C C . PHE A 1 115 ? -12.338 5.811 -1.940 1.00 93.81 115 PHE A C 1
ATOM 898 O O . PHE A 1 115 ? -13.307 6.100 -2.642 1.00 93.81 115 PHE A O 1
ATOM 905 N N . ARG A 1 116 ? -12.421 5.765 -0.607 1.00 93.38 116 ARG A N 1
ATOM 906 C CA . ARG A 1 116 ? -13.664 5.959 0.158 1.00 93.38 116 ARG A CA 1
ATOM 907 C C . ARG A 1 116 ? -13.650 7.196 1.050 1.00 93.38 116 ARG A C 1
ATOM 909 O O . ARG A 1 116 ? -14.720 7.710 1.361 1.00 93.38 116 ARG A O 1
ATOM 916 N N . ASP A 1 117 ? -12.477 7.649 1.479 1.00 94.25 117 ASP A N 1
ATOM 917 C CA . ASP A 1 117 ? -12.314 8.737 2.441 1.00 94.25 117 ASP A CA 1
ATOM 918 C C . ASP A 1 117 ? -11.121 9.627 2.056 1.00 94.25 117 ASP A C 1
ATOM 920 O O . ASP A 1 117 ? -9.978 9.179 1.922 1.00 94.25 117 ASP A O 1
ATOM 924 N N . GLU A 1 118 ? -11.406 10.922 1.909 1.00 96.38 118 GLU A N 1
ATOM 925 C CA . GLU A 1 118 ? -10.462 11.937 1.441 1.00 96.38 118 GLU A CA 1
ATOM 926 C C . GLU A 1 118 ? -9.236 12.091 2.351 1.00 96.38 118 GLU A C 1
ATOM 928 O O . GLU A 1 118 ? -8.160 12.456 1.881 1.00 96.38 118 GLU A O 1
ATOM 933 N N . ARG A 1 119 ? -9.345 11.772 3.646 1.00 95.94 119 ARG A N 1
ATOM 934 C CA . ARG A 1 119 ? -8.202 11.839 4.571 1.00 95.94 119 ARG A CA 1
ATOM 935 C C . ARG A 1 119 ? -7.113 10.845 4.174 1.00 95.94 119 ARG A C 1
ATOM 937 O O . ARG A 1 119 ? -5.932 11.194 4.170 1.00 95.94 119 ARG A O 1
ATOM 944 N N . TYR A 1 120 ? -7.514 9.640 3.774 1.00 96.06 120 TYR A N 1
ATOM 945 C CA . TYR A 1 120 ? -6.602 8.606 3.286 1.00 96.06 120 TYR A CA 1
ATOM 946 C C . TYR A 1 120 ? -6.123 8.910 1.865 1.00 96.06 120 TYR A C 1
ATOM 948 O O . TYR A 1 120 ? -4.951 8.698 1.568 1.00 96.06 120 TYR A O 1
ATOM 956 N N . ALA A 1 121 ? -6.974 9.487 1.009 1.00 95.94 121 ALA A N 1
ATOM 957 C CA . ALA A 1 121 ? -6.551 9.965 -0.309 1.00 95.94 121 ALA A CA 1
ATOM 958 C C . ALA A 1 121 ? -5.454 11.037 -0.199 1.00 95.94 121 ALA A C 1
ATOM 960 O O . ALA A 1 121 ? -4.440 10.973 -0.893 1.00 95.94 121 ALA A O 1
ATOM 961 N N . ALA A 1 122 ? -5.618 11.995 0.716 1.00 95.94 122 ALA A N 1
ATOM 962 C CA . ALA A 1 122 ? -4.620 13.018 0.997 1.00 95.94 122 ALA A CA 1
ATOM 963 C C . ALA A 1 122 ? -3.328 12.425 1.575 1.00 95.94 122 ALA A C 1
ATOM 965 O O . ALA A 1 122 ? -2.242 12.872 1.206 1.00 95.94 122 ALA A O 1
ATOM 966 N N . LEU A 1 123 ? -3.429 11.420 2.452 1.00 94.31 123 LEU A N 1
ATOM 967 C CA . LEU A 1 123 ? -2.268 10.691 2.963 1.00 94.31 123 LEU A CA 1
ATOM 968 C C . LEU A 1 123 ? -1.502 9.990 1.832 1.00 94.31 123 LEU A C 1
ATOM 970 O O . LEU A 1 123 ? -0.291 10.173 1.727 1.00 94.31 123 LEU A O 1
ATOM 974 N N . MET A 1 124 ? -2.202 9.272 0.947 1.00 92.50 124 MET A N 1
ATOM 975 C CA . MET A 1 124 ? -1.588 8.620 -0.212 1.00 92.50 124 MET A CA 1
ATOM 976 C C . MET A 1 124 ? -0.909 9.620 -1.146 1.00 92.50 124 MET A C 1
ATOM 978 O O . MET A 1 124 ? 0.232 9.392 -1.529 1.00 92.50 124 MET A O 1
ATOM 982 N N . ARG A 1 125 ? -1.552 10.754 -1.465 1.00 94.00 125 ARG A N 1
ATOM 983 C CA . ARG A 1 125 ? -0.938 11.789 -2.318 1.00 94.00 125 ARG A CA 1
ATOM 984 C C . ARG A 1 125 ? 0.373 12.308 -1.733 1.00 94.00 125 ARG A C 1
ATOM 986 O O . ARG A 1 125 ? 1.373 12.311 -2.440 1.00 94.00 125 ARG A O 1
ATOM 993 N N . ARG A 1 126 ? 0.398 12.654 -0.439 1.00 93.00 126 ARG A N 1
ATOM 994 C CA . ARG A 1 126 ? 1.631 13.108 0.233 1.00 93.00 126 ARG A CA 1
ATOM 995 C C . ARG A 1 126 ? 2.723 12.041 0.213 1.00 93.00 126 ARG A C 1
ATOM 997 O O . ARG A 1 126 ? 3.887 12.357 -0.009 1.00 93.00 126 ARG A O 1
ATOM 1004 N N . TRP A 1 127 ? 2.362 10.785 0.460 1.00 90.00 127 TRP A N 1
ATOM 1005 C CA . TRP A 1 127 ? 3.308 9.671 0.437 1.00 90.00 127 TRP A CA 1
ATOM 1006 C C . TRP A 1 127 ? 3.898 9.442 -0.965 1.00 90.00 127 TRP A C 1
ATOM 1008 O O . TRP A 1 127 ? 5.117 9.319 -1.112 1.00 90.00 127 TRP A O 1
ATOM 1018 N N . THR A 1 128 ? 3.063 9.483 -2.005 1.00 90.00 128 THR A N 1
ATOM 1019 C CA . THR A 1 128 ? 3.489 9.383 -3.405 1.00 90.00 128 THR A CA 1
ATOM 1020 C C . THR A 1 128 ? 4.372 10.566 -3.817 1.00 90.00 128 THR A C 1
ATOM 1022 O O . THR A 1 128 ? 5.424 10.352 -4.409 1.00 90.00 128 THR A O 1
ATOM 1025 N N . GLU A 1 129 ? 4.001 11.803 -3.474 1.00 91.38 129 GLU A N 1
ATOM 1026 C CA . GLU A 1 129 ? 4.800 13.008 -3.759 1.00 91.38 129 GLU A CA 1
ATOM 1027 C C . GLU A 1 129 ? 6.185 12.939 -3.101 1.00 91.38 129 GLU A C 1
ATOM 1029 O O . GLU A 1 129 ? 7.199 13.225 -3.738 1.00 91.38 129 GLU A O 1
ATOM 1034 N N . ARG A 1 130 ? 6.256 12.490 -1.842 1.00 90.25 130 ARG A N 1
ATOM 1035 C CA . ARG A 1 130 ? 7.533 12.283 -1.145 1.00 90.25 130 ARG A CA 1
ATOM 1036 C C . ARG A 1 130 ? 8.384 11.204 -1.813 1.00 90.25 130 ARG A C 1
ATOM 1038 O O . ARG A 1 130 ? 9.582 11.410 -1.986 1.00 90.25 130 ARG A O 1
ATOM 1045 N N . SER A 1 131 ? 7.776 10.087 -2.210 1.00 87.62 131 SER A N 1
ATOM 1046 C CA . SER A 1 131 ? 8.473 8.994 -2.902 1.00 87.62 131 SER A CA 1
ATOM 1047 C C . SER A 1 131 ? 9.032 9.448 -4.255 1.00 87.62 131 SER A C 1
ATOM 1049 O O . SER A 1 131 ? 10.182 9.157 -4.575 1.00 87.62 131 SER A O 1
ATOM 1051 N N . GLN A 1 132 ? 8.268 10.246 -5.010 1.00 89.69 132 GLN A N 1
ATOM 1052 C CA . GLN A 1 132 ? 8.724 10.865 -6.260 1.00 89.69 132 GLN A CA 1
ATOM 1053 C C . GLN A 1 132 ? 9.919 11.789 -6.027 1.00 89.69 132 GLN A C 1
ATOM 1055 O O . GLN A 1 132 ? 10.942 11.630 -6.686 1.00 89.69 132 GLN A O 1
ATOM 1060 N N . ALA A 1 133 ? 9.832 12.690 -5.045 1.00 88.19 133 ALA A N 1
ATOM 1061 C CA . ALA A 1 133 ? 10.920 13.612 -4.728 1.00 88.19 133 ALA A CA 1
ATOM 1062 C C . ALA A 1 133 ? 12.202 12.885 -4.276 1.00 88.19 133 ALA A C 1
ATOM 1064 O O . ALA A 1 133 ? 13.309 13.326 -4.590 1.00 88.19 133 ALA A O 1
ATOM 1065 N N . ALA A 1 134 ? 12.073 11.768 -3.552 1.00 85.88 134 ALA A N 1
ATOM 1066 C CA . ALA A 1 134 ? 13.213 10.930 -3.178 1.00 85.88 134 ALA A CA 1
ATOM 1067 C C . ALA A 1 134 ? 13.872 10.276 -4.403 1.00 85.88 134 ALA A C 1
ATOM 1069 O O . ALA A 1 134 ? 15.097 10.292 -4.515 1.00 85.88 134 ALA A O 1
ATOM 1070 N N . ILE A 1 135 ? 13.072 9.776 -5.351 1.00 85.06 135 ILE A N 1
ATOM 1071 C CA . ILE A 1 135 ? 13.570 9.219 -6.616 1.00 85.06 135 ILE A CA 1
ATOM 1072 C C . ILE A 1 135 ? 14.277 10.305 -7.439 1.00 85.06 135 ILE A C 1
ATOM 1074 O O . ILE A 1 135 ? 15.420 10.106 -7.835 1.00 85.06 135 ILE A O 1
ATOM 1078 N N . GLU A 1 136 ? 13.654 11.468 -7.647 1.00 86.50 136 GLU A N 1
ATOM 1079 C CA . GLU A 1 136 ? 14.214 12.568 -8.457 1.00 86.50 136 GLU A CA 1
ATOM 1080 C C . GLU A 1 136 ? 15.527 13.106 -7.896 1.00 86.50 136 GLU A C 1
ATOM 1082 O O . GLU A 1 136 ? 16.453 13.401 -8.648 1.00 86.50 136 GLU A O 1
ATOM 1087 N N . ARG A 1 137 ? 15.648 13.187 -6.567 1.00 85.12 137 ARG A N 1
ATOM 1088 C CA . ARG A 1 137 ? 16.889 13.607 -5.906 1.00 85.12 137 ARG A CA 1
ATOM 1089 C C . ARG A 1 137 ? 18.068 12.688 -6.242 1.00 85.12 137 ARG A C 1
ATOM 1091 O O . ARG A 1 137 ? 19.197 13.162 -6.315 1.00 85.12 137 ARG A O 1
ATOM 1098 N N . GLN A 1 138 ? 17.810 11.397 -6.439 1.00 76.56 138 GLN A N 1
ATOM 1099 C CA . GLN A 1 138 ? 18.825 10.393 -6.777 1.00 76.56 138 GLN A CA 1
ATOM 1100 C C . GLN A 1 138 ? 18.997 10.201 -8.289 1.00 76.56 138 GLN A C 1
ATOM 1102 O O . GLN A 1 138 ? 19.999 9.638 -8.732 1.00 76.56 138 GLN A O 1
ATOM 1107 N N . LEU A 1 139 ? 18.024 10.671 -9.071 1.00 76.44 139 LEU A N 1
ATOM 1108 C CA . LEU A 1 139 ? 17.947 10.562 -10.523 1.00 76.44 139 LEU A CA 1
ATOM 1109 C C . LEU A 1 139 ? 17.637 11.924 -11.170 1.00 76.44 139 LEU A C 1
ATOM 1111 O O . LEU A 1 139 ? 16.564 12.092 -11.763 1.00 76.44 139 LEU A O 1
ATOM 1115 N N . PRO A 1 140 ? 18.551 12.911 -11.075 1.00 71.31 140 PRO A N 1
ATOM 1116 C CA . PRO A 1 140 ? 18.325 14.217 -11.680 1.00 71.31 140 PRO A CA 1
ATOM 1117 C C . PRO A 1 140 ? 18.120 14.087 -13.194 1.00 71.31 140 PRO A C 1
ATOM 1119 O O . PRO A 1 140 ? 18.906 13.431 -13.875 1.00 71.31 140 PRO A O 1
ATOM 1122 N N . GLY A 1 141 ? 17.064 14.713 -13.716 1.00 71.56 141 GLY A N 1
ATOM 1123 C CA . GLY A 1 141 ? 16.727 14.688 -15.145 1.00 71.56 141 GLY A CA 1
ATOM 1124 C C . GLY A 1 141 ? 15.798 13.548 -15.576 1.00 71.56 141 GLY A C 1
ATOM 1125 O O . GLY A 1 141 ? 15.383 13.519 -16.732 1.00 71.56 141 GLY A O 1
ATOM 1126 N N . LEU A 1 142 ? 15.420 12.634 -14.673 1.00 76.50 142 LEU A N 1
ATOM 1127 C CA . LEU A 1 142 ? 14.386 11.634 -14.949 1.00 76.50 142 LEU A CA 1
ATOM 1128 C C . LEU A 1 142 ? 13.019 12.066 -14.415 1.00 76.50 142 LEU A C 1
ATOM 1130 O O . LEU A 1 142 ? 12.903 12.809 -13.442 1.00 76.50 142 LEU A O 1
ATOM 1134 N N . ASN A 1 143 ? 11.954 11.550 -15.029 1.00 83.19 143 ASN A N 1
ATOM 1135 C CA . ASN A 1 143 ? 10.590 11.799 -14.574 1.00 83.19 143 ASN A CA 1
ATOM 1136 C C . ASN A 1 143 ? 10.263 10.909 -13.360 1.00 83.19 143 ASN A C 1
ATOM 1138 O O . ASN A 1 143 ? 9.864 9.749 -13.515 1.00 83.19 143 ASN A O 1
ATOM 1142 N N . GLY A 1 144 ? 10.404 11.457 -12.148 1.00 84.12 144 GLY A N 1
ATOM 1143 C CA . GLY A 1 144 ? 10.175 10.732 -10.896 1.00 84.12 144 GLY A CA 1
ATOM 1144 C C . GLY A 1 144 ? 8.769 10.172 -10.760 1.00 84.12 144 GLY A C 1
ATOM 1145 O O . GLY A 1 144 ? 8.583 9.075 -10.237 1.00 84.12 144 GLY A O 1
ATOM 1146 N N . ARG A 1 145 ? 7.768 10.871 -11.303 1.00 87.19 145 ARG A N 1
ATOM 1147 C CA . ARG A 1 145 ? 6.387 10.380 -11.349 1.00 87.19 145 ARG A CA 1
ATOM 1148 C C . ARG A 1 145 ? 6.253 9.112 -12.187 1.00 87.19 145 ARG A C 1
ATOM 1150 O O . ARG A 1 145 ? 5.595 8.172 -11.742 1.00 87.19 145 ARG A O 1
ATOM 1157 N N . ALA A 1 146 ? 6.844 9.081 -13.381 1.00 89.81 146 ALA A N 1
ATOM 1158 C CA . ALA A 1 146 ? 6.789 7.915 -14.260 1.00 89.81 146 ALA A CA 1
ATOM 1159 C C . ALA A 1 146 ? 7.521 6.718 -13.640 1.00 89.81 146 ALA A C 1
ATOM 1161 O O . ALA A 1 146 ? 6.962 5.623 -13.575 1.00 89.81 146 ALA A O 1
ATOM 1162 N N . LEU A 1 147 ? 8.728 6.946 -13.117 1.00 88.88 147 LEU A N 1
ATOM 1163 C CA . LEU A 1 147 ? 9.510 5.910 -12.443 1.00 88.88 147 LEU A CA 1
ATOM 1164 C C . LEU A 1 147 ? 8.808 5.373 -11.198 1.00 88.88 147 LEU A C 1
ATOM 1166 O O . LEU A 1 147 ? 8.727 4.160 -11.030 1.00 88.88 147 LEU A O 1
ATOM 1170 N N . ASN A 1 148 ? 8.243 6.247 -10.361 1.00 89.12 148 ASN A N 1
ATOM 1171 C CA . ASN A 1 148 ? 7.509 5.817 -9.175 1.00 89.12 148 ASN A CA 1
ATOM 1172 C C . ASN A 1 148 ? 6.278 4.978 -9.543 1.00 89.12 148 ASN A C 1
ATOM 1174 O O . ASN A 1 148 ? 6.053 3.934 -8.941 1.00 89.12 148 ASN A O 1
ATOM 1178 N N . ALA A 1 149 ? 5.506 5.396 -10.553 1.00 91.38 149 ALA A N 1
ATOM 1179 C CA . ALA A 1 149 ? 4.324 4.657 -10.997 1.00 91.38 149 ALA A CA 1
ATOM 1180 C C . ALA A 1 149 ? 4.676 3.260 -11.535 1.00 91.38 149 ALA A C 1
ATOM 1182 O O . ALA A 1 149 ? 3.986 2.284 -11.239 1.00 91.38 149 ALA A O 1
ATOM 1183 N N . VAL A 1 150 ? 5.756 3.156 -12.313 1.00 93.38 150 VAL A N 1
ATOM 1184 C CA . VAL A 1 150 ? 6.227 1.876 -12.856 1.00 93.38 150 VAL A CA 1
ATOM 1185 C C . VAL A 1 150 ? 6.793 0.992 -11.751 1.00 93.38 150 VAL A C 1
ATOM 1187 O O . VAL A 1 150 ? 6.435 -0.181 -11.692 1.00 93.38 150 VAL A O 1
ATOM 1190 N N . ARG A 1 151 ? 7.597 1.549 -10.836 1.00 89.88 151 ARG A N 1
ATOM 1191 C CA . ARG A 1 151 ? 8.093 0.844 -9.646 1.00 89.88 151 ARG A CA 1
ATOM 1192 C C . ARG A 1 151 ? 6.935 0.253 -8.842 1.00 89.88 151 ARG A C 1
ATOM 1194 O O . ARG A 1 151 ? 6.916 -0.951 -8.625 1.00 89.88 151 ARG A O 1
ATOM 1201 N N . GLU A 1 152 ? 5.955 1.072 -8.452 1.00 86.75 152 GLU A N 1
ATOM 1202 C CA . GLU A 1 152 ? 4.782 0.619 -7.689 1.00 86.75 152 GLU A CA 1
ATOM 1203 C C . GLU A 1 152 ? 4.020 -0.495 -8.427 1.00 86.75 152 GLU A C 1
ATOM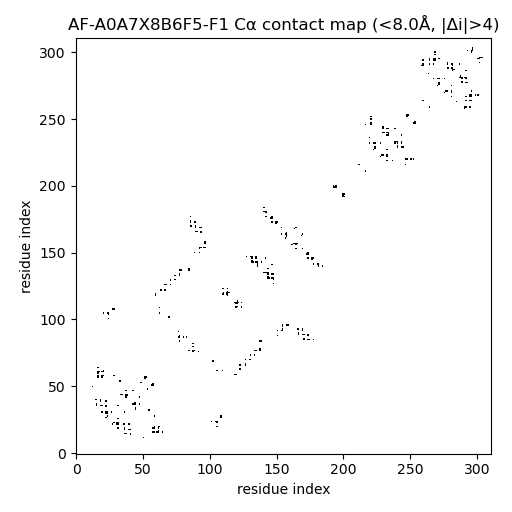 1205 O O . GLU A 1 152 ? 3.646 -1.506 -7.827 1.00 86.75 152 GLU A O 1
ATOM 1210 N N . GLY A 1 153 ? 3.825 -0.341 -9.742 1.00 88.88 153 GLY A N 1
ATOM 1211 C CA . GLY A 1 153 ? 3.174 -1.346 -10.578 1.00 88.88 153 GLY A CA 1
ATOM 1212 C C . GLY A 1 153 ? 3.932 -2.674 -10.627 1.00 88.88 153 GLY A C 1
ATOM 1213 O O . GLY A 1 153 ? 3.310 -3.729 -10.499 1.00 88.88 153 GLY A O 1
ATOM 1214 N N . LEU A 1 154 ? 5.258 -2.635 -10.771 1.00 91.19 154 LEU A N 1
ATOM 1215 C CA . LEU A 1 154 ? 6.118 -3.822 -10.781 1.00 91.19 154 LEU A CA 1
ATOM 1216 C C . LEU A 1 154 ? 6.141 -4.509 -9.412 1.00 91.19 154 LEU A C 1
ATOM 1218 O O . LEU A 1 154 ? 5.971 -5.727 -9.357 1.00 91.19 154 LEU A O 1
ATOM 1222 N N . THR A 1 155 ? 6.251 -3.747 -8.317 1.00 84.56 155 THR A N 1
ATOM 1223 C CA . THR A 1 155 ? 6.155 -4.277 -6.947 1.00 84.56 155 THR A CA 1
ATOM 1224 C C . THR A 1 155 ? 4.828 -5.017 -6.745 1.00 84.56 155 THR A C 1
ATOM 1226 O O . THR A 1 155 ? 4.806 -6.130 -6.216 1.00 84.56 155 THR A O 1
ATOM 1229 N N . LEU A 1 156 ? 3.710 -4.452 -7.221 1.00 84.12 156 LEU A N 1
ATOM 1230 C CA . LEU A 1 156 ? 2.399 -5.093 -7.106 1.00 84.12 156 LEU A CA 1
ATOM 1231 C C . LEU A 1 156 ? 2.259 -6.330 -8.007 1.00 84.12 156 LEU A C 1
ATOM 1233 O O . LEU A 1 156 ? 1.748 -7.353 -7.560 1.00 84.12 156 LEU A O 1
ATOM 1237 N N . GLN A 1 157 ? 2.687 -6.264 -9.271 1.00 86.44 157 GLN A N 1
ATOM 1238 C CA . GLN A 1 157 ? 2.544 -7.385 -10.208 1.00 86.44 157 GLN A CA 1
ATOM 1239 C C . GLN A 1 157 ? 3.433 -8.572 -9.839 1.00 86.44 157 GLN A C 1
ATOM 1241 O O . GLN A 1 157 ? 2.976 -9.713 -9.918 1.00 86.44 157 GLN A O 1
ATOM 1246 N N . ARG A 1 158 ? 4.655 -8.317 -9.358 1.00 85.44 158 ARG A N 1
ATOM 1247 C CA . ARG A 1 158 ? 5.573 -9.360 -8.881 1.00 85.44 158 ARG A CA 1
ATOM 1248 C C . ARG A 1 158 ? 4.973 -10.192 -7.753 1.00 85.44 158 ARG A C 1
ATOM 1250 O O . ARG A 1 158 ? 5.300 -11.366 -7.640 1.00 85.44 158 ARG A O 1
ATOM 1257 N N . TYR A 1 159 ? 4.034 -9.641 -6.979 1.00 78.00 159 TYR A N 1
ATOM 1258 C CA . TYR A 1 159 ? 3.298 -10.431 -5.996 1.00 78.00 159 TYR A CA 1
ATOM 1259 C C . TYR A 1 159 ? 2.472 -11.562 -6.612 1.00 78.00 159 TYR A C 1
ATOM 1261 O O . TYR A 1 159 ? 2.474 -12.683 -6.106 1.00 78.00 159 TYR A O 1
ATOM 1269 N N . PHE A 1 160 ? 1.760 -11.264 -7.694 1.00 82.56 160 PHE A N 1
ATOM 1270 C CA . PHE A 1 160 ? 0.892 -12.231 -8.358 1.00 82.56 160 PHE A CA 1
ATOM 1271 C C . PHE A 1 160 ? 1.669 -13.147 -9.306 1.00 82.56 160 PHE A C 1
ATOM 1273 O O . PHE A 1 160 ? 1.260 -14.286 -9.518 1.00 82.56 160 PHE A O 1
ATOM 1280 N N . PHE A 1 161 ? 2.792 -12.663 -9.840 1.00 86.31 161 PHE A N 1
ATOM 1281 C CA . PHE A 1 161 ? 3.572 -13.346 -10.868 1.00 86.31 161 PHE A CA 1
ATOM 1282 C C . PHE A 1 161 ? 5.084 -13.301 -10.566 1.00 86.31 161 PHE A C 1
ATOM 1284 O O . PHE A 1 161 ? 5.854 -12.745 -11.351 1.00 86.31 161 PHE A O 1
ATOM 1291 N N . PRO A 1 162 ? 5.558 -13.875 -9.444 1.00 79.06 162 PRO A N 1
ATOM 1292 C CA . PRO A 1 162 ? 6.950 -13.715 -9.005 1.00 79.06 162 PRO A CA 1
ATOM 1293 C C . PRO A 1 162 ? 7.992 -14.340 -9.941 1.00 79.06 162 PRO A C 1
ATOM 1295 O O . PRO A 1 162 ? 9.146 -13.909 -9.939 1.00 79.06 162 PRO A O 1
ATOM 1298 N N . GLY A 1 163 ? 7.589 -15.344 -10.727 1.00 80.81 163 GLY A N 1
ATOM 1299 C CA . GLY A 1 163 ? 8.432 -15.978 -11.744 1.00 80.81 163 GLY A CA 1
ATOM 1300 C C . GLY A 1 163 ? 8.373 -15.314 -13.121 1.00 80.81 163 GLY A C 1
ATOM 1301 O O . GLY A 1 163 ? 9.266 -15.550 -13.920 1.00 80.81 163 GLY A O 1
ATOM 1302 N N . GLU A 1 164 ? 7.349 -14.501 -13.405 1.00 87.50 164 GLU A N 1
ATOM 1303 C CA . GLU A 1 164 ? 7.226 -13.788 -14.689 1.00 87.50 164 GLU A CA 1
ATOM 1304 C C . GLU A 1 164 ? 7.761 -12.357 -14.591 1.00 87.50 164 GLU A C 1
ATOM 1306 O O . GLU A 1 164 ? 8.343 -11.845 -15.540 1.00 87.50 164 GLU A O 1
ATOM 1311 N N . VAL A 1 165 ? 7.586 -11.706 -13.436 1.00 88.56 165 VAL A N 1
ATOM 1312 C CA . VAL A 1 165 ? 8.128 -10.371 -13.155 1.00 88.56 165 VAL A CA 1
ATOM 1313 C C . VAL A 1 165 ? 9.453 -10.515 -12.423 1.00 88.56 165 VAL A C 1
ATOM 1315 O O . VAL A 1 165 ? 9.554 -10.130 -11.262 1.00 88.56 165 VAL A O 1
ATOM 1318 N N . ASP A 1 166 ? 10.436 -11.144 -13.064 1.00 89.19 166 ASP A N 1
ATOM 1319 C CA . ASP A 1 166 ? 11.775 -11.391 -12.520 1.00 89.19 166 ASP A CA 1
ATOM 1320 C C . ASP A 1 166 ? 12.664 -10.129 -12.474 1.00 89.19 166 ASP A C 1
ATOM 1322 O O . ASP A 1 166 ? 12.253 -9.031 -12.857 1.00 89.19 166 ASP A O 1
ATOM 1326 N N . ALA A 1 167 ? 13.877 -10.267 -11.928 1.00 89.56 167 ALA A N 1
ATOM 1327 C CA . ALA A 1 167 ? 14.810 -9.148 -11.788 1.00 89.56 167 ALA A CA 1
ATOM 1328 C C . ALA A 1 167 ? 15.186 -8.527 -13.144 1.00 89.56 167 ALA A C 1
ATOM 1330 O O . ALA A 1 167 ? 15.312 -7.305 -13.236 1.00 89.56 167 ALA A O 1
ATOM 1331 N N . ASP A 1 168 ? 15.295 -9.350 -14.189 1.00 91.56 168 ASP A N 1
ATOM 1332 C CA . ASP A 1 168 ? 15.656 -8.911 -15.534 1.00 91.56 168 ASP A CA 1
ATOM 1333 C C . ASP A 1 168 ? 14.526 -8.080 -16.154 1.00 91.56 168 ASP A C 1
ATOM 1335 O O . ASP A 1 168 ? 14.779 -6.991 -16.677 1.00 91.56 168 ASP A O 1
ATOM 1339 N N . LEU A 1 169 ? 13.266 -8.523 -16.032 1.00 93.88 169 LEU A N 1
ATOM 1340 C CA . LEU A 1 169 ? 12.108 -7.754 -16.493 1.00 93.88 169 LEU A CA 1
ATOM 1341 C C . LEU A 1 169 ? 11.977 -6.432 -15.736 1.00 93.88 169 LEU A C 1
ATOM 1343 O O . LEU A 1 169 ? 11.713 -5.392 -16.349 1.00 93.88 169 LEU A O 1
ATOM 1347 N N . VAL A 1 170 ? 12.148 -6.459 -14.411 1.00 93.50 170 VAL A N 1
ATOM 1348 C CA . VAL A 1 170 ? 12.099 -5.253 -13.575 1.00 93.50 170 VAL A CA 1
ATOM 1349 C C . VAL A 1 170 ? 13.153 -4.253 -14.044 1.00 93.50 170 VAL A C 1
ATOM 1351 O O . VAL A 1 170 ? 12.813 -3.099 -14.320 1.00 93.50 170 VAL A O 1
ATOM 1354 N N . HIS A 1 171 ? 14.403 -4.699 -14.195 1.00 92.75 171 HIS A N 1
ATOM 1355 C CA . HIS A 1 171 ? 15.501 -3.846 -14.633 1.00 92.75 171 HIS A CA 1
ATOM 1356 C C . HIS A 1 171 ? 15.249 -3.274 -16.028 1.00 92.75 171 HIS A C 1
ATOM 1358 O O . HIS A 1 171 ? 15.292 -2.060 -16.218 1.00 92.75 171 HIS A O 1
ATOM 1364 N N . ALA A 1 172 ? 14.909 -4.127 -16.999 1.00 93.19 172 ALA A N 1
ATOM 1365 C CA . ALA A 1 172 ? 14.649 -3.711 -18.373 1.00 93.19 172 ALA A CA 1
ATOM 1366 C C . ALA A 1 172 ? 13.517 -2.674 -18.461 1.00 93.19 172 ALA A C 1
ATOM 1368 O O . ALA A 1 172 ? 13.623 -1.693 -19.201 1.00 93.19 172 ALA A O 1
ATOM 1369 N N . THR A 1 173 ? 12.451 -2.855 -17.677 1.00 94.81 173 THR A N 1
ATOM 1370 C CA . THR A 1 173 ? 11.298 -1.946 -17.663 1.00 94.81 173 THR A CA 1
ATOM 1371 C C . THR A 1 173 ? 11.660 -0.588 -17.064 1.00 94.81 173 THR A C 1
ATOM 1373 O O . THR A 1 173 ? 11.331 0.449 -17.646 1.00 94.81 173 THR A O 1
ATOM 1376 N N . LEU A 1 174 ? 12.359 -0.569 -15.925 1.00 91.94 174 LEU A N 1
ATOM 1377 C CA . LEU A 1 174 ? 12.800 0.679 -15.298 1.00 91.94 174 LEU A CA 1
ATOM 1378 C C . LEU A 1 174 ? 13.808 1.423 -16.186 1.00 91.94 174 LEU A C 1
ATOM 1380 O O . LEU A 1 174 ? 13.676 2.635 -16.357 1.00 91.94 174 LEU A O 1
ATOM 1384 N N . SER A 1 175 ? 14.741 0.706 -16.820 1.00 90.62 175 SER A N 1
ATOM 1385 C CA . SER A 1 175 ? 15.714 1.267 -17.768 1.00 90.62 175 SER A CA 1
ATOM 1386 C C . SER A 1 175 ? 15.031 1.892 -18.983 1.00 90.62 175 SER A C 1
ATOM 1388 O O . SER A 1 175 ? 15.350 3.018 -19.361 1.00 90.62 175 SER A O 1
ATOM 1390 N N . ALA A 1 176 ? 14.036 1.218 -19.567 1.00 90.62 176 ALA A N 1
ATOM 1391 C CA . ALA A 1 176 ? 13.283 1.756 -20.699 1.00 90.62 176 ALA A CA 1
ATOM 1392 C C . ALA A 1 176 ? 12.555 3.065 -20.344 1.00 90.62 176 ALA A C 1
ATOM 1394 O O . ALA A 1 176 ? 12.563 4.020 -21.124 1.00 90.62 176 ALA A O 1
ATOM 1395 N N . VAL A 1 177 ? 11.956 3.133 -19.153 1.00 90.69 177 VAL A N 1
ATOM 1396 C CA . VAL A 1 177 ? 11.255 4.330 -18.663 1.00 90.69 177 VAL A CA 1
ATOM 1397 C C . VAL A 1 177 ? 12.243 5.451 -18.348 1.00 90.69 177 VAL A C 1
ATOM 1399 O O . VAL A 1 177 ? 11.981 6.602 -18.693 1.00 90.69 177 VAL A O 1
ATOM 1402 N N . ALA A 1 178 ? 13.396 5.134 -17.761 1.00 85.31 178 ALA A N 1
ATOM 1403 C CA . ALA A 1 178 ? 14.471 6.094 -17.540 1.00 85.31 178 ALA A CA 1
ATOM 1404 C C . ALA A 1 178 ? 14.966 6.699 -18.868 1.00 85.31 178 ALA A C 1
ATOM 1406 O O . ALA A 1 178 ? 14.938 7.915 -19.037 1.00 85.31 178 ALA A O 1
ATOM 1407 N N . CYS A 1 179 ? 15.317 5.874 -19.861 1.00 82.19 179 CYS A N 1
ATOM 1408 C CA . CYS A 1 179 ? 15.786 6.351 -21.166 1.00 82.19 179 CYS A CA 1
ATOM 1409 C C . CYS A 1 179 ? 14.724 7.159 -21.926 1.00 82.19 179 CYS A C 1
ATOM 1411 O O . CYS A 1 179 ? 15.035 8.204 -22.491 1.00 82.19 179 CYS A O 1
ATOM 1413 N N . GLY A 1 180 ? 13.464 6.710 -21.922 1.00 73.25 180 GLY A N 1
ATOM 1414 C CA . GLY A 1 180 ? 12.368 7.406 -22.604 1.00 73.25 180 GLY A CA 1
ATOM 1415 C C . GLY A 1 180 ? 11.977 8.739 -21.959 1.00 73.25 180 GLY A C 1
ATOM 1416 O O . GLY A 1 180 ? 11.348 9.571 -22.610 1.00 73.25 180 GLY A O 1
ATOM 1417 N N . THR A 1 181 ? 12.349 8.957 -20.694 1.00 64.50 181 THR A N 1
ATOM 1418 C CA . THR A 1 181 ? 12.046 10.191 -19.952 1.00 64.50 181 THR A CA 1
ATOM 1419 C C . THR A 1 181 ? 13.235 11.145 -19.831 1.00 64.50 181 THR A C 1
ATOM 1421 O O . THR A 1 181 ? 13.015 12.314 -19.535 1.00 64.50 181 THR A O 1
ATOM 1424 N N . ALA A 1 182 ? 14.457 10.696 -20.142 1.00 58.75 182 ALA A N 1
ATOM 1425 C CA . ALA A 1 182 ? 15.675 11.512 -20.134 1.00 58.75 182 ALA A CA 1
ATOM 1426 C C . ALA A 1 182 ? 15.788 12.506 -21.317 1.00 58.75 182 ALA A C 1
ATOM 1428 O O . ALA A 1 182 ? 16.607 13.419 -21.282 1.00 58.75 182 ALA A O 1
ATOM 1429 N N . SER A 1 183 ? 14.979 12.357 -22.374 1.00 48.38 183 SER A N 1
ATOM 1430 C CA . SER A 1 183 ? 15.085 13.149 -23.617 1.00 48.38 183 SER A CA 1
ATOM 1431 C C . SER A 1 183 ? 14.204 14.408 -23.691 1.00 48.38 183 SER A C 1
ATOM 1433 O O . SER A 1 183 ? 13.982 14.917 -24.787 1.00 48.38 183 SER A O 1
ATOM 1435 N N . SER A 1 184 ? 13.708 14.955 -22.576 1.00 47.31 184 SER A N 1
ATOM 1436 C CA . SER A 1 184 ? 12.953 16.225 -22.607 1.00 47.31 184 SER A CA 1
ATOM 1437 C C . SER A 1 184 ? 13.743 17.477 -22.209 1.00 47.31 184 SER A C 1
ATOM 1439 O O . SER A 1 184 ? 13.131 18.534 -22.089 1.00 47.31 184 SER A O 1
ATOM 1441 N N . ASP A 1 185 ? 15.070 17.387 -22.081 1.00 41.53 185 ASP A N 1
ATOM 1442 C CA . ASP A 1 185 ? 15.966 18.541 -21.923 1.00 41.53 185 ASP A CA 1
ATOM 1443 C C . ASP A 1 185 ? 16.748 18.806 -23.222 1.00 41.53 185 ASP A C 1
ATOM 1445 O O . ASP A 1 185 ? 17.962 18.643 -23.310 1.00 41.53 185 ASP A O 1
ATOM 1449 N N . SER A 1 186 ? 16.045 19.238 -24.269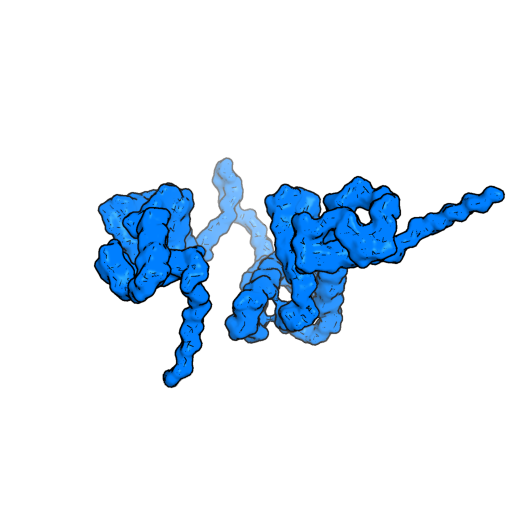 1.00 37.06 186 SER A N 1
ATOM 1450 C CA . SER A 1 186 ? 16.654 20.026 -25.344 1.00 37.06 186 SER A CA 1
ATOM 1451 C C . SER A 1 186 ? 15.951 21.375 -25.361 1.00 37.06 186 SER A C 1
ATOM 1453 O O . SER A 1 186 ? 14.740 21.404 -25.571 1.00 37.06 186 SER A O 1
ATOM 1455 N N . GLU A 1 187 ? 16.708 22.437 -25.062 1.00 35.06 187 GLU A N 1
ATOM 1456 C CA . GLU A 1 187 ? 16.386 23.865 -25.193 1.00 35.06 187 GLU A CA 1
ATOM 1457 C C . GLU A 1 187 ? 14.922 24.181 -25.509 1.00 35.06 187 GLU A C 1
ATOM 1459 O O . GLU A 1 187 ? 14.461 23.953 -26.624 1.00 35.06 187 GLU A O 1
ATOM 1464 N N . SER A 1 188 ? 14.207 24.804 -24.565 1.00 33.44 188 SER A N 1
ATOM 1465 C CA . SER A 1 188 ? 12.932 25.454 -24.882 1.00 33.44 188 SER A CA 1
ATOM 1466 C C . SER A 1 188 ? 13.131 26.402 -26.074 1.00 33.44 188 SER A C 1
ATOM 1468 O O . SER A 1 188 ? 13.761 27.453 -25.903 1.00 33.44 188 SER A O 1
ATOM 1470 N N . PRO A 1 189 ? 12.602 26.095 -27.274 1.00 33.06 189 PRO A N 1
ATOM 1471 C CA . PRO A 1 189 ? 12.681 27.017 -28.387 1.00 33.06 189 PRO A CA 1
ATOM 1472 C C . PRO A 1 189 ? 11.756 28.172 -28.023 1.00 33.06 189 PRO A C 1
ATOM 1474 O O . PRO A 1 189 ? 10.591 27.954 -27.676 1.00 33.06 189 PRO A O 1
ATOM 1477 N N . LYS A 1 190 ? 12.257 29.411 -28.070 1.00 38.09 190 LYS A N 1
ATOM 1478 C CA . LYS A 1 190 ? 11.398 30.597 -27.976 1.00 38.09 190 LYS A CA 1
ATOM 1479 C C . LYS A 1 190 ? 10.265 30.433 -28.992 1.00 38.09 190 LYS A C 1
ATOM 1481 O O . LYS A 1 190 ? 10.502 30.426 -30.194 1.00 38.09 190 LYS A O 1
ATOM 1486 N N . 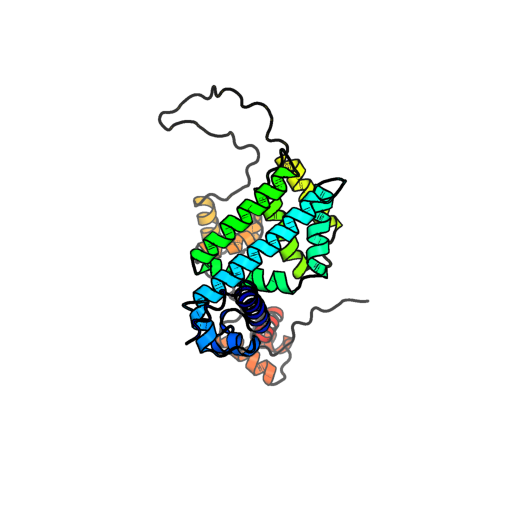SER A 1 191 ? 9.052 30.259 -28.476 1.00 36.19 191 SER A N 1
ATOM 1487 C CA . SER A 1 191 ? 7.833 30.008 -29.238 1.00 36.19 191 SER A CA 1
ATOM 1488 C C . SER A 1 191 ? 7.604 31.095 -30.293 1.00 36.19 191 SER A C 1
ATOM 1490 O O . SER A 1 191 ? 7.155 32.192 -29.965 1.00 36.19 191 SER A O 1
ATOM 1492 N N . SER A 1 192 ? 7.841 30.764 -31.560 1.00 45.28 192 SER A N 1
ATOM 1493 C CA . SER A 1 192 ? 7.380 31.515 -32.734 1.00 45.28 192 SER A CA 1
ATOM 1494 C C . SER A 1 192 ? 6.243 30.782 -33.461 1.00 45.28 192 SER A C 1
ATOM 1496 O O . SER A 1 192 ? 6.177 30.776 -34.687 1.00 45.28 192 SER A O 1
ATOM 1498 N N . ALA A 1 193 ? 5.328 30.146 -32.719 1.00 41.88 193 ALA A N 1
ATOM 1499 C CA . ALA A 1 193 ? 4.130 29.559 -33.316 1.00 41.88 193 ALA A CA 1
ATOM 1500 C C . ALA A 1 193 ? 3.115 30.661 -33.712 1.00 41.88 193 ALA A C 1
ATOM 1502 O O . ALA A 1 193 ? 2.856 31.558 -32.898 1.00 41.88 193 ALA A O 1
ATOM 1503 N N . PRO A 1 194 ? 2.521 30.618 -34.923 1.00 44.66 194 PRO A N 1
ATOM 1504 C CA . PRO A 1 194 ? 1.463 31.542 -35.331 1.00 44.66 194 PRO A CA 1
ATOM 1505 C C . PRO A 1 194 ? 0.232 31.392 -34.426 1.00 44.66 194 PRO A C 1
ATOM 1507 O O . PRO A 1 194 ? -0.135 30.278 -34.051 1.00 44.66 194 PRO A O 1
ATOM 1510 N N . LYS A 1 195 ? -0.403 32.513 -34.068 1.00 43.19 195 LYS A N 1
ATOM 1511 C CA . LYS A 1 195 ? -1.615 32.547 -33.235 1.00 43.19 195 LYS A CA 1
ATOM 1512 C C . LYS A 1 195 ? -2.877 32.486 -34.104 1.00 43.19 195 LYS A C 1
ATOM 1514 O O . LYS A 1 195 ? -2.975 33.223 -35.078 1.00 43.19 195 LYS A O 1
ATOM 1519 N N . ASP A 1 196 ? -3.830 31.656 -33.693 1.00 53.06 196 ASP A N 1
ATOM 1520 C CA . ASP A 1 196 ? -5.254 31.687 -34.066 1.00 53.06 196 ASP A CA 1
ATOM 1521 C C . ASP A 1 196 ? -6.040 32.305 -32.886 1.00 53.06 196 ASP A C 1
ATOM 1523 O O . ASP A 1 196 ? -5.571 32.274 -31.740 1.00 53.06 196 ASP A O 1
ATOM 1527 N N . ASP A 1 197 ? -7.223 32.862 -33.158 1.00 52.53 197 ASP A N 1
ATOM 1528 C CA . ASP A 1 197 ? -8.170 33.471 -32.207 1.00 52.53 197 ASP A CA 1
ATOM 1529 C C . ASP A 1 197 ? -8.546 32.597 -30.986 1.00 52.53 197 ASP A C 1
ATOM 1531 O O . ASP A 1 197 ? -9.166 33.084 -30.039 1.00 52.53 197 ASP A O 1
ATOM 1535 N N . ARG A 1 198 ? -8.167 31.314 -30.962 1.00 51.78 198 ARG A N 1
ATOM 1536 C CA . ARG A 1 198 ? -8.412 30.369 -29.857 1.00 51.78 198 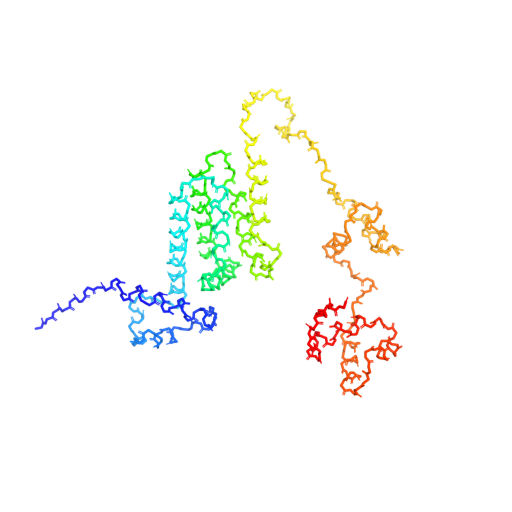ARG A CA 1
ATOM 1537 C C . ARG A 1 198 ? -7.196 30.071 -28.967 1.00 51.78 198 ARG A C 1
ATOM 1539 O O . ARG A 1 198 ? -7.322 29.270 -28.041 1.00 51.78 198 ARG A O 1
ATOM 1546 N N . GLY A 1 199 ? -6.044 30.713 -29.181 1.00 45.72 199 GLY A N 1
ATOM 1547 C CA . GLY A 1 199 ? -4.841 30.542 -28.345 1.00 45.72 199 GLY A CA 1
ATOM 1548 C C . GLY A 1 199 ? -3.774 29.593 -28.928 1.00 45.72 199 GLY A C 1
ATOM 1549 O O . GLY A 1 199 ? -3.879 29.181 -30.081 1.00 45.72 199 GLY A O 1
ATOM 1550 N N . PRO A 1 200 ? -2.686 29.295 -28.181 1.00 38.69 200 PRO A N 1
ATOM 1551 C CA . PRO A 1 200 ? -1.507 28.616 -28.725 1.00 38.69 200 PRO A CA 1
ATOM 1552 C C . PRO A 1 200 ? -1.771 27.134 -29.031 1.00 38.69 200 PRO A C 1
ATOM 1554 O O . PRO A 1 200 ? -2.182 26.366 -28.162 1.00 38.69 200 PRO A O 1
ATOM 1557 N N . VAL A 1 201 ? -1.476 26.724 -30.266 1.00 40.53 201 VAL A N 1
ATOM 1558 C CA . VAL A 1 201 ? -1.568 25.328 -30.716 1.00 40.53 201 VAL A CA 1
ATOM 1559 C C . VAL A 1 201 ? -0.373 24.541 -30.174 1.00 40.53 201 VAL A C 1
ATOM 1561 O O . VAL A 1 201 ? 0.772 24.793 -30.546 1.00 40.53 201 VAL A O 1
ATOM 1564 N N . VAL A 1 202 ? -0.631 23.578 -29.285 1.00 38.81 202 VAL A N 1
ATOM 1565 C CA . VAL A 1 202 ? 0.395 22.694 -28.715 1.00 38.81 202 VAL A CA 1
ATOM 1566 C C . VAL A 1 202 ? 0.432 21.379 -29.498 1.00 38.81 202 VAL A C 1
ATOM 1568 O O . VAL A 1 202 ? -0.441 20.534 -29.338 1.00 38.81 202 VAL A O 1
ATOM 1571 N N . ARG A 1 203 ? 1.523 21.224 -30.261 1.00 41.31 203 ARG A N 1
ATOM 1572 C CA . ARG A 1 203 ? 2.099 19.996 -30.848 1.00 41.31 203 ARG A CA 1
ATOM 1573 C C . ARG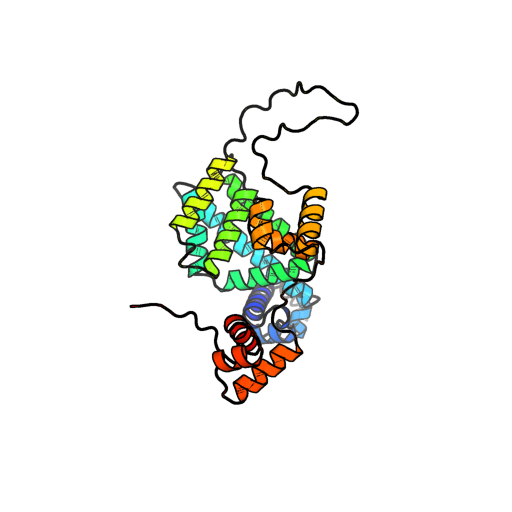 A 1 203 ? 1.439 19.405 -32.100 1.00 41.31 203 ARG A C 1
ATOM 1575 O O . ARG A 1 203 ? 0.297 18.963 -32.109 1.00 41.31 203 ARG A O 1
ATOM 1582 N N . THR A 1 204 ? 2.271 19.290 -33.131 1.00 42.53 204 THR A N 1
ATOM 1583 C CA . THR A 1 204 ? 2.159 18.326 -34.226 1.00 42.53 204 THR A CA 1
ATOM 1584 C C . THR A 1 204 ? 2.243 16.913 -33.640 1.00 42.53 204 THR A C 1
ATOM 1586 O O . THR A 1 204 ? 3.173 16.597 -32.900 1.00 42.53 204 THR A O 1
ATOM 1589 N N . VAL A 1 205 ? 1.241 16.080 -33.920 1.00 39.44 205 VAL A N 1
ATOM 1590 C CA . VAL A 1 205 ? 1.167 14.692 -33.448 1.00 39.44 205 VAL A CA 1
ATOM 1591 C C . VAL A 1 205 ? 2.108 13.837 -34.297 1.00 39.44 205 VAL A C 1
ATOM 1593 O O . VAL A 1 205 ? 1.753 13.444 -35.404 1.00 39.44 205 VAL A O 1
ATOM 1596 N N . GLU A 1 206 ? 3.302 13.540 -33.790 1.00 42.06 206 GLU A N 1
ATOM 1597 C CA . GLU A 1 206 ? 4.151 12.485 -34.347 1.00 42.06 206 GLU A CA 1
ATOM 1598 C C . GLU A 1 206 ? 3.877 11.180 -33.589 1.00 42.06 206 GLU A C 1
ATOM 1600 O O . GLU A 1 206 ? 4.038 11.087 -32.373 1.00 42.06 206 GLU A O 1
ATOM 1605 N N . THR A 1 207 ? 3.438 10.169 -34.343 1.00 38.78 207 THR A N 1
ATOM 1606 C CA . THR A 1 207 ? 2.918 8.848 -33.932 1.00 38.78 207 THR A CA 1
ATOM 1607 C C . THR A 1 207 ? 1.463 8.842 -33.448 1.00 38.78 207 THR A C 1
ATOM 1609 O O . THR A 1 207 ? 1.150 8.903 -32.260 1.00 38.78 207 THR A O 1
ATOM 1612 N N . ALA A 1 208 ? 0.541 8.709 -34.405 1.00 33.88 208 ALA A N 1
ATOM 1613 C CA . ALA A 1 208 ? -0.870 8.461 -34.142 1.00 33.88 208 ALA A CA 1
ATOM 1614 C C . ALA A 1 208 ? -1.053 7.086 -33.473 1.00 33.88 208 ALA A C 1
ATOM 1616 O O . ALA A 1 208 ? -1.123 6.058 -34.145 1.00 33.88 208 ALA A O 1
ATOM 1617 N N . GLN A 1 209 ? -1.172 7.056 -32.143 1.00 43.50 209 GLN A N 1
ATOM 1618 C CA . GLN A 1 209 ? -1.927 5.982 -31.503 1.00 43.50 209 GLN A CA 1
ATOM 1619 C C . GLN A 1 209 ? -3.340 6.057 -32.081 1.00 43.50 209 GLN A C 1
ATOM 1621 O O . GLN A 1 209 ? -4.006 7.083 -31.937 1.00 43.50 209 GLN A O 1
ATOM 1626 N N . THR A 1 210 ? -3.774 5.017 -32.795 1.00 48.03 210 THR A N 1
ATOM 1627 C CA . THR A 1 210 ? -5.098 4.953 -33.423 1.00 48.03 210 THR A CA 1
ATOM 1628 C C . THR A 1 210 ? -6.166 4.818 -32.337 1.00 48.03 210 THR A C 1
ATOM 1630 O O . THR A 1 210 ? -6.719 3.750 -32.089 1.00 48.03 210 THR A O 1
ATOM 1633 N N . PHE A 1 211 ? -6.428 5.905 -31.616 1.00 57.59 211 PHE A N 1
ATOM 1634 C CA . PHE A 1 211 ? -7.627 6.030 -30.816 1.00 57.59 211 PHE A CA 1
ATOM 1635 C C . PHE A 1 211 ? -8.779 6.181 -31.790 1.00 57.59 211 PHE A C 1
AT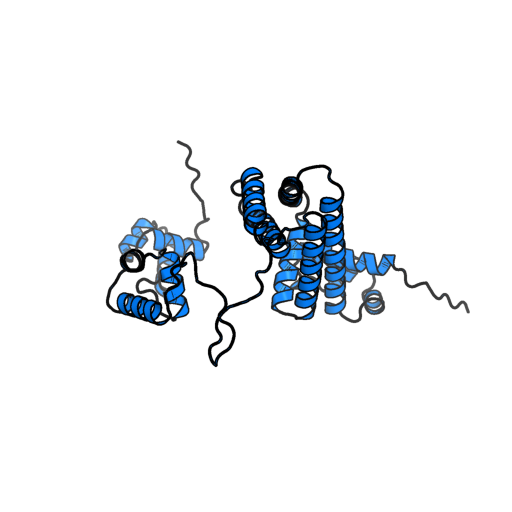OM 1637 O O . PHE A 1 211 ? -8.847 7.175 -32.511 1.00 57.59 211 PHE A O 1
ATOM 1644 N N . LEU A 1 212 ? -9.677 5.197 -31.806 1.00 71.50 212 LEU A N 1
ATOM 1645 C CA . LEU A 1 212 ? -10.942 5.376 -32.496 1.00 71.50 212 LEU A CA 1
ATOM 1646 C C . LEU A 1 212 ? -11.613 6.634 -31.944 1.00 71.50 212 LEU A C 1
ATOM 1648 O O . LEU A 1 212 ? -11.842 6.766 -30.736 1.00 71.50 212 LEU A O 1
ATOM 1652 N N . THR A 1 213 ? -11.932 7.551 -32.842 1.00 81.50 213 THR A N 1
ATOM 1653 C CA . THR A 1 213 ? -12.803 8.686 -32.572 1.00 81.50 213 THR A CA 1
ATOM 1654 C C . THR A 1 213 ? -14.162 8.191 -32.073 1.00 81.50 213 THR A C 1
ATOM 1656 O O . THR A 1 213 ? -14.555 7.040 -32.284 1.00 81.50 213 THR A O 1
ATOM 1659 N N . ALA A 1 214 ? -14.929 9.065 -31.416 1.00 75.44 214 ALA A N 1
ATOM 1660 C CA . ALA A 1 214 ? -16.266 8.707 -30.941 1.00 75.44 214 ALA A CA 1
ATOM 1661 C C . ALA A 1 214 ? -17.154 8.147 -32.073 1.00 75.44 214 ALA A C 1
ATOM 1663 O O . ALA A 1 214 ? -17.842 7.151 -31.858 1.00 75.44 214 ALA A O 1
ATOM 1664 N N . ALA A 1 215 ? -17.047 8.721 -33.278 1.00 77.88 215 ALA A N 1
ATOM 1665 C CA . ALA A 1 215 ? -17.759 8.274 -34.472 1.00 77.88 215 ALA A CA 1
ATOM 1666 C C . ALA A 1 215 ? -17.333 6.870 -34.934 1.00 77.88 215 ALA A C 1
ATOM 1668 O O . ALA A 1 215 ? -18.178 6.063 -35.315 1.00 77.88 215 ALA A O 1
ATOM 1669 N N . GLU A 1 216 ? -16.044 6.537 -34.860 1.00 85.81 216 GLU A N 1
ATOM 1670 C CA . GLU A 1 216 ? -15.557 5.200 -35.215 1.00 85.81 216 GLU A CA 1
ATOM 1671 C C . GLU A 1 216 ? -15.942 4.143 -34.174 1.00 85.81 216 GLU A C 1
ATOM 1673 O O . GLU A 1 216 ? -16.241 3.005 -34.532 1.00 85.81 216 GLU A O 1
ATOM 1678 N N . VAL A 1 217 ? -16.002 4.516 -32.891 1.00 86.38 217 VAL A N 1
ATOM 1679 C CA . VAL A 1 217 ? -16.556 3.649 -31.840 1.00 86.38 217 VAL A CA 1
ATOM 1680 C C . VAL A 1 217 ? -18.047 3.396 -32.079 1.00 86.38 217 VAL A C 1
ATOM 1682 O O . VAL A 1 217 ? -18.502 2.265 -31.914 1.00 86.38 217 VAL A O 1
ATOM 1685 N N . ASP A 1 218 ? -18.803 4.415 -32.492 1.00 88.81 218 ASP A N 1
ATOM 1686 C CA . ASP A 1 218 ? -20.220 4.271 -32.840 1.00 88.81 218 ASP A CA 1
ATOM 1687 C C . ASP A 1 218 ? -20.418 3.394 -34.087 1.00 88.81 218 ASP A C 1
ATOM 1689 O O . ASP A 1 218 ? -21.299 2.533 -34.096 1.00 88.81 218 ASP A O 1
ATOM 1693 N N . ALA A 1 219 ? -19.546 3.512 -35.093 1.00 88.44 219 ALA A N 1
ATOM 1694 C CA . ALA A 1 219 ? -19.536 2.620 -36.252 1.00 88.44 219 ALA A CA 1
ATOM 1695 C C . ALA A 1 219 ? -19.206 1.166 -35.865 1.00 88.44 219 ALA A C 1
ATOM 1697 O O . ALA A 1 219 ? -19.891 0.246 -36.307 1.00 88.44 219 ALA A O 1
ATOM 1698 N N . LEU A 1 220 ? -18.221 0.953 -34.983 1.00 91.19 220 LEU A N 1
ATOM 1699 C CA . LEU A 1 220 ? -17.862 -0.371 -34.459 1.00 91.19 220 LEU A CA 1
ATOM 1700 C C . LEU A 1 220 ? -19.034 -1.015 -33.707 1.00 91.19 220 LEU A C 1
ATOM 1702 O O . LEU A 1 220 ? -19.294 -2.212 -33.856 1.00 91.19 220 LEU A O 1
ATOM 1706 N N . VAL A 1 221 ? -19.755 -0.228 -32.903 1.00 89.44 221 VAL A N 1
ATOM 1707 C CA . VAL A 1 221 ? -20.981 -0.670 -32.226 1.00 89.44 221 VAL A CA 1
ATOM 1708 C C . VAL A 1 221 ? -22.073 -1.000 -33.245 1.00 89.44 221 VAL A C 1
ATOM 1710 O O . VAL A 1 221 ? -22.723 -2.036 -33.111 1.00 89.44 221 VAL A O 1
ATOM 1713 N N . GLY A 1 222 ? -22.250 -0.172 -34.276 1.00 88.00 222 GLY A N 1
ATOM 1714 C CA . GLY A 1 222 ? -23.192 -0.412 -35.369 1.00 88.00 222 GLY A CA 1
ATOM 1715 C C . GLY A 1 222 ? -22.915 -1.726 -36.103 1.00 88.00 222 GLY A C 1
ATOM 1716 O O . GLY A 1 222 ? -23.812 -2.558 -36.220 1.00 88.00 222 GLY A O 1
ATOM 1717 N N . ASP A 1 223 ? -21.667 -1.971 -36.504 1.00 89.25 223 ASP A N 1
ATOM 1718 C CA . ASP A 1 223 ? -21.239 -3.217 -37.153 1.00 89.25 223 ASP A CA 1
ATOM 1719 C C . ASP A 1 223 ? -21.443 -4.437 -36.241 1.00 89.25 223 ASP A C 1
ATOM 1721 O O . ASP A 1 223 ? -21.897 -5.502 -36.685 1.00 89.25 223 ASP A O 1
ATOM 1725 N N . TYR A 1 224 ? -21.145 -4.285 -34.945 1.00 86.62 224 TYR A N 1
ATOM 1726 C CA . TYR A 1 224 ? -21.424 -5.316 -33.951 1.00 86.62 224 TYR A CA 1
ATOM 1727 C C . TYR A 1 224 ? -22.915 -5.625 -33.879 1.00 86.62 224 TYR A C 1
ATOM 1729 O O . TYR A 1 224 ? -23.282 -6.793 -33.927 1.00 86.62 224 TYR A O 1
ATOM 1737 N N . LEU A 1 225 ? -23.775 -4.608 -33.797 1.00 84.12 225 LEU A N 1
ATOM 1738 C CA . LEU A 1 225 ? -25.230 -4.756 -33.747 1.00 84.12 225 LEU A CA 1
ATOM 1739 C C . LEU A 1 225 ? -25.826 -5.255 -35.069 1.00 84.12 225 LEU A C 1
ATOM 1741 O O . LEU A 1 225 ? -26.853 -5.932 -35.034 1.00 84.12 225 LEU A O 1
ATOM 1745 N N . ALA A 1 226 ? -25.158 -5.025 -36.200 1.00 84.31 226 ALA A N 1
ATOM 1746 C CA . ALA A 1 226 ? -25.585 -5.463 -37.527 1.00 84.31 226 ALA A CA 1
ATOM 1747 C C . ALA A 1 226 ? -25.305 -6.944 -37.813 1.00 84.31 226 ALA A C 1
ATOM 1749 O O . ALA A 1 226 ? -25.936 -7.538 -38.680 1.00 84.31 226 ALA A O 1
ATOM 1750 N N . GLY A 1 227 ? -24.385 -7.592 -37.094 1.00 77.62 227 GLY A N 1
ATOM 1751 C CA . GLY A 1 227 ? -24.071 -8.993 -37.397 1.00 77.62 227 GLY A CA 1
ATOM 1752 C C . GLY A 1 227 ? -22.641 -9.401 -37.106 1.00 77.62 227 GLY A C 1
ATOM 1753 O O . GLY A 1 227 ? -22.387 -10.581 -36.865 1.00 77.62 227 GLY A O 1
ATOM 1754 N N . MET A 1 228 ? -21.723 -8.440 -37.089 1.00 80.12 228 MET A N 1
ATOM 1755 C CA . MET A 1 228 ? -20.305 -8.731 -37.168 1.00 80.12 228 MET A CA 1
ATOM 1756 C C . MET A 1 228 ? -19.775 -9.367 -35.880 1.00 80.12 228 MET A C 1
ATOM 1758 O O . MET A 1 228 ? -20.116 -8.981 -34.760 1.00 80.12 228 MET A O 1
ATOM 1762 N N . SER A 1 229 ? -18.928 -10.385 -36.036 1.00 80.12 229 SER A N 1
ATOM 1763 C CA . SER A 1 229 ? -18.274 -11.013 -34.890 1.00 80.12 229 SER A CA 1
ATOM 1764 C C . SER A 1 229 ? -17.196 -10.093 -34.312 1.00 80.12 229 SER A C 1
ATOM 1766 O O . SER A 1 229 ? -16.541 -9.356 -35.043 1.00 80.12 229 SER A O 1
ATOM 1768 N N . VAL A 1 230 ? -16.923 -10.210 -33.010 1.00 78.38 230 VAL A N 1
ATOM 1769 C CA . VAL A 1 230 ? -15.824 -9.479 -32.344 1.00 78.38 230 VAL A CA 1
ATOM 1770 C C . VAL A 1 230 ? -14.466 -9.727 -33.014 1.00 78.38 230 VAL A C 1
ATOM 1772 O O . VAL A 1 230 ? -13.612 -8.850 -33.003 1.00 78.38 230 VAL A O 1
ATOM 1775 N N . LYS A 1 231 ? -14.260 -10.910 -33.612 1.00 78.69 231 LYS A N 1
ATOM 1776 C CA . LYS A 1 231 ? -13.038 -11.218 -34.369 1.00 78.69 231 LYS A CA 1
ATOM 1777 C C . LYS A 1 231 ? -12.941 -10.360 -35.638 1.00 78.69 231 LYS A C 1
ATOM 1779 O O . LYS A 1 231 ? -11.916 -9.733 -35.853 1.00 78.69 231 LYS A O 1
ATOM 1784 N N . ALA A 1 232 ? -14.018 -10.294 -36.417 1.00 76.19 232 ALA A N 1
ATOM 1785 C CA . ALA A 1 232 ? -14.062 -9.490 -37.638 1.00 76.19 232 ALA A CA 1
ATOM 1786 C C . ALA A 1 232 ? -13.987 -7.980 -37.343 1.00 76.19 232 ALA A C 1
ATOM 1788 O O . ALA A 1 232 ? -13.352 -7.246 -38.087 1.00 76.19 232 ALA A O 1
ATOM 1789 N N . LEU A 1 233 ? -14.551 -7.523 -36.219 1.00 85.50 233 LEU A N 1
ATOM 1790 C CA . LEU A 1 233 ? -14.405 -6.135 -35.759 1.00 85.50 233 LEU A CA 1
ATOM 1791 C C . LEU A 1 233 ? -12.963 -5.799 -35.367 1.00 85.50 233 LEU A C 1
ATOM 1793 O O . LEU A 1 233 ? -12.462 -4.739 -35.717 1.00 85.50 233 LEU A O 1
ATOM 1797 N N . ALA A 1 234 ? -12.286 -6.701 -34.655 1.00 81.19 234 ALA A N 1
ATOM 1798 C CA . ALA A 1 234 ? -10.884 -6.527 -34.283 1.00 81.19 234 ALA A CA 1
ATOM 1799 C C . ALA A 1 234 ? -9.986 -6.376 -35.523 1.00 81.19 234 ALA A C 1
ATOM 1801 O O . ALA A 1 234 ? -9.176 -5.458 -35.586 1.00 81.19 234 ALA A O 1
ATOM 1802 N N . GLU A 1 235 ? -10.189 -7.221 -36.535 1.00 81.44 235 GLU A N 1
ATOM 1803 C CA . GLU A 1 235 ? -9.462 -7.150 -37.809 1.00 81.44 235 GLU A CA 1
ATOM 1804 C C . GLU A 1 235 ? -9.812 -5.878 -38.603 1.00 81.44 235 GLU A C 1
ATOM 1806 O O . GLU A 1 235 ? -8.914 -5.188 -39.077 1.00 81.44 235 GLU A O 1
ATOM 1811 N N . ARG A 1 236 ? -11.101 -5.517 -38.697 1.00 84.88 236 ARG A N 1
ATOM 1812 C CA . ARG A 1 236 ? -11.575 -4.356 -39.473 1.00 84.88 236 ARG A CA 1
ATOM 1813 C C . ARG A 1 236 ? -11.104 -3.014 -38.916 1.00 84.88 236 ARG A C 1
ATOM 1815 O O . ARG A 1 236 ? -10.804 -2.112 -39.689 1.00 84.88 236 ARG A O 1
ATOM 1822 N N . TYR A 1 237 ? -11.065 -2.881 -37.594 1.00 85.44 237 TYR A N 1
ATOM 1823 C CA . TYR A 1 237 ? -10.697 -1.636 -36.917 1.00 85.44 237 TYR A CA 1
ATOM 1824 C C . TYR A 1 237 ? -9.240 -1.631 -36.423 1.00 85.44 237 TYR A C 1
ATOM 1826 O O . TYR A 1 237 ? -8.837 -0.694 -35.741 1.00 85.44 237 TYR A O 1
ATOM 1834 N N . GLY A 1 238 ? -8.450 -2.671 -36.730 1.00 80.75 238 GLY A N 1
ATOM 1835 C CA . GLY A 1 238 ? -7.054 -2.781 -36.289 1.00 80.75 238 GLY A CA 1
ATOM 1836 C C . GLY A 1 238 ? -6.891 -2.855 -34.766 1.00 80.75 238 GLY A C 1
ATOM 1837 O O . GLY A 1 238 ? -5.878 -2.422 -34.223 1.00 80.75 238 GLY A O 1
ATOM 1838 N N . LEU A 1 239 ? -7.899 -3.371 -34.056 1.00 82.56 239 LEU A N 1
ATOM 1839 C CA . LEU A 1 239 ? -7.943 -3.394 -32.596 1.00 82.56 239 LEU A CA 1
ATOM 1840 C C . LEU A 1 239 ? -7.667 -4.780 -32.032 1.00 82.56 239 LEU A C 1
ATOM 1842 O O . LEU A 1 239 ? -8.066 -5.805 -32.582 1.00 82.56 239 LEU A O 1
ATOM 1846 N N . HIS A 1 240 ? -7.128 -4.816 -30.816 1.00 79.62 240 HIS A N 1
ATOM 1847 C CA . HIS A 1 240 ? -7.153 -6.037 -30.026 1.00 79.62 240 HIS A CA 1
ATOM 1848 C C . HIS A 1 240 ? -8.595 -6.399 -29.616 1.00 79.62 240 HIS A C 1
ATOM 1850 O O . HIS A 1 240 ? -9.405 -5.539 -29.262 1.00 79.62 240 HIS A O 1
ATOM 1856 N N . ARG A 1 241 ? -8.925 -7.697 -29.586 1.00 74.31 241 ARG A N 1
ATOM 1857 C CA . ARG A 1 241 ? -10.281 -8.191 -29.258 1.00 74.31 241 ARG A CA 1
ATOM 1858 C C . ARG A 1 241 ? -10.767 -7.729 -27.880 1.00 74.31 241 ARG A C 1
ATOM 1860 O O . ARG A 1 241 ? -11.955 -7.469 -27.708 1.00 74.31 241 ARG A O 1
ATOM 1867 N N . ALA A 1 242 ? -9.861 -7.604 -26.908 1.00 67.69 242 ALA A N 1
ATOM 1868 C CA . ALA A 1 242 ? -10.185 -7.070 -25.582 1.00 67.69 242 ALA A CA 1
ATOM 1869 C C . ALA A 1 242 ? -10.620 -5.594 -25.639 1.00 67.69 242 ALA A C 1
ATOM 1871 O O . ALA A 1 242 ? -11.545 -5.198 -24.934 1.00 67.69 242 ALA A O 1
ATOM 1872 N N . THR A 1 243 ? -10.012 -4.803 -26.527 1.00 78.81 243 THR A N 1
ATOM 1873 C CA . THR A 1 243 ? -10.361 -3.396 -26.759 1.00 78.81 243 THR A CA 1
ATOM 1874 C C . THR A 1 243 ? -11.749 -3.272 -27.384 1.00 78.81 243 THR A C 1
ATOM 1876 O O . THR A 1 243 ? -12.550 -2.457 -26.933 1.00 78.81 243 THR A O 1
ATOM 1879 N N . VAL A 1 244 ? -12.099 -4.152 -28.332 1.00 80.75 244 VAL A N 1
ATOM 1880 C CA . VAL A 1 244 ? -13.467 -4.241 -28.881 1.00 80.75 244 VAL A CA 1
ATOM 1881 C C . VAL A 1 244 ? -14.483 -4.504 -27.762 1.00 80.75 244 VAL A C 1
ATOM 1883 O O . VAL A 1 244 ? -15.480 -3.794 -27.655 1.00 80.75 244 VAL A O 1
ATOM 1886 N N . PHE A 1 245 ? -14.216 -5.463 -26.867 1.00 77.56 245 PHE A N 1
ATOM 1887 C CA . PHE A 1 245 ? -15.087 -5.716 -25.712 1.00 77.56 245 PHE A CA 1
ATOM 1888 C C . PHE A 1 245 ? -15.184 -4.520 -24.757 1.00 77.56 245 PHE A C 1
ATOM 1890 O O . PHE A 1 245 ? -16.270 -4.237 -24.249 1.00 77.56 245 PHE A O 1
ATOM 1897 N N . ALA A 1 246 ? -14.084 -3.800 -24.524 1.00 73.50 246 ALA A N 1
ATOM 1898 C CA . ALA A 1 246 ? -14.086 -2.601 -23.693 1.00 73.50 246 ALA A CA 1
ATOM 1899 C C . ALA A 1 246 ? -14.966 -1.491 -24.294 1.00 73.50 246 ALA A C 1
ATOM 1901 O O . ALA A 1 246 ? -15.740 -0.874 -23.561 1.00 73.50 246 ALA A O 1
ATOM 1902 N N . HIS A 1 247 ? -14.911 -1.274 -25.613 1.00 85.06 247 HIS A N 1
ATOM 1903 C CA . HIS A 1 247 ? -15.778 -0.315 -26.305 1.00 85.06 247 HIS A CA 1
ATOM 1904 C C . HIS A 1 247 ? -17.258 -0.713 -26.239 1.00 85.06 247 HIS A C 1
ATOM 1906 O O . HIS A 1 247 ? -18.089 0.117 -25.868 1.00 85.06 247 HIS A O 1
ATOM 1912 N N . LEU A 1 248 ? -17.585 -1.984 -26.504 1.00 83.19 248 LEU A N 1
ATOM 1913 C CA . LEU A 1 248 ? -18.961 -2.492 -26.414 1.00 83.19 248 LEU A CA 1
ATOM 1914 C C . LEU A 1 248 ? -19.527 -2.357 -24.991 1.00 83.19 248 LEU A C 1
ATOM 1916 O O . LEU A 1 248 ? -20.644 -1.871 -24.814 1.00 83.19 248 LEU A O 1
ATOM 1920 N N . ARG A 1 249 ? -18.734 -2.696 -23.963 1.00 81.69 249 ARG A N 1
ATOM 1921 C CA . ARG A 1 249 ? -19.129 -2.557 -22.551 1.00 81.69 249 ARG A CA 1
ATOM 1922 C C . ARG A 1 249 ? -19.344 -1.096 -22.155 1.00 81.69 249 ARG A C 1
ATOM 1924 O O . ARG A 1 249 ? -20.327 -0.797 -21.489 1.00 81.69 249 ARG A O 1
ATOM 1931 N N . ARG A 1 250 ? -18.457 -0.184 -22.572 1.00 81.19 250 ARG A N 1
ATOM 1932 C CA . ARG A 1 250 ? -18.579 1.261 -22.287 1.00 81.19 250 ARG A CA 1
ATOM 1933 C C . ARG A 1 250 ? -19.822 1.888 -22.922 1.00 81.19 250 ARG A C 1
ATOM 1935 O O . ARG A 1 250 ? -20.343 2.853 -22.380 1.00 81.19 250 ARG A O 1
ATOM 1942 N N . ARG A 1 251 ? -20.304 1.341 -24.042 1.00 83.31 251 ARG A N 1
ATOM 1943 C CA . ARG A 1 251 ? -21.542 1.768 -24.716 1.00 83.31 251 ARG A CA 1
ATOM 1944 C C . ARG A 1 251 ? -22.773 0.945 -24.303 1.00 83.31 251 ARG A C 1
ATOM 1946 O O . ARG A 1 251 ? -23.802 1.039 -24.960 1.00 83.31 251 ARG A O 1
ATOM 1953 N N . ASN A 1 252 ? -22.681 0.163 -23.220 1.00 75.19 252 ASN A N 1
ATOM 1954 C CA . ASN A 1 252 ? -23.758 -0.686 -22.693 1.00 75.19 252 ASN A CA 1
ATOM 1955 C C . ASN A 1 252 ? -24.360 -1.657 -23.726 1.00 75.19 252 ASN A C 1
ATOM 1957 O O . ASN A 1 252 ? -25.534 -2.012 -23.645 1.00 75.19 252 ASN A O 1
ATOM 1961 N N . VAL A 1 253 ? -23.558 -2.113 -24.691 1.00 79.12 253 VAL A N 1
ATOM 1962 C CA . VAL A 1 253 ? -23.998 -3.080 -25.696 1.00 79.12 253 VAL A CA 1
ATOM 1963 C C . VAL A 1 253 ? -23.866 -4.493 -25.116 1.00 79.12 253 VAL A C 1
ATOM 1965 O O . VAL A 1 253 ? -22.748 -4.919 -24.802 1.00 79.12 253 VAL A O 1
ATOM 1968 N N . PRO A 1 254 ? -24.970 -5.244 -24.954 1.00 63.44 254 PRO A N 1
ATOM 1969 C CA . PRO A 1 254 ? -24.922 -6.586 -24.393 1.00 63.44 254 PRO A CA 1
ATOM 1970 C C . PRO A 1 254 ? -24.190 -7.551 -25.333 1.00 63.44 254 PRO A C 1
ATOM 1972 O O . PRO A 1 254 ? -24.334 -7.495 -26.557 1.00 63.44 254 PRO A O 1
ATOM 1975 N N . SER A 1 255 ? -23.408 -8.471 -24.759 1.00 67.00 255 SER A N 1
ATOM 1976 C CA . SER A 1 255 ? -22.745 -9.510 -25.550 1.00 67.00 255 SER A CA 1
ATOM 1977 C C . SER A 1 255 ? -23.788 -10.444 -26.163 1.00 67.00 255 SER A C 1
ATOM 1979 O O . SER A 1 255 ? -24.543 -11.090 -25.444 1.00 67.00 255 SER A O 1
ATOM 1981 N N . ARG A 1 256 ? -23.775 -10.586 -27.491 1.00 64.38 256 ARG A N 1
ATOM 1982 C CA . ARG A 1 256 ? -24.633 -11.506 -28.262 1.00 64.38 256 ARG A CA 1
ATOM 1983 C C . ARG A 1 256 ? -24.480 -12.974 -27.880 1.00 64.38 256 ARG A C 1
ATOM 1985 O O . ARG A 1 256 ? -25.366 -13.775 -28.144 1.00 64.38 256 ARG A O 1
ATOM 1992 N N . ARG A 1 257 ? -23.341 -13.335 -27.289 1.00 57.06 257 ARG A N 1
ATOM 1993 C CA . ARG A 1 257 ? -23.154 -14.607 -26.592 1.00 57.06 257 ARG A CA 1
ATOM 1994 C C . ARG A 1 257 ? -22.833 -14.263 -25.144 1.00 57.06 257 ARG A C 1
ATOM 1996 O O . ARG A 1 257 ? -21.655 -14.050 -24.831 1.00 57.06 257 ARG A O 1
ATOM 2003 N N . PRO A 1 258 ? -23.843 -14.103 -24.279 1.00 53.16 258 PRO A N 1
ATOM 2004 C CA . PRO A 1 258 ? -23.590 -14.107 -22.854 1.00 53.16 258 PRO A CA 1
ATOM 2005 C C . PRO A 1 258 ? -22.985 -15.475 -22.496 1.00 53.16 258 PRO A C 1
ATOM 2007 O O . PRO A 1 258 ? -23.222 -16.473 -23.181 1.00 53.16 258 PRO A O 1
ATOM 2010 N N . GLY A 1 259 ? -22.172 -15.538 -21.440 1.00 60.81 259 GLY A N 1
ATOM 2011 C CA . GLY A 1 259 ? -21.971 -16.823 -20.765 1.00 60.81 259 GLY A CA 1
ATOM 2012 C C . GLY A 1 259 ? -23.325 -17.394 -20.321 1.00 60.81 259 GLY A C 1
ATOM 2013 O O . GLY A 1 259 ? -24.329 -16.690 -20.398 1.00 60.81 259 GLY A O 1
ATOM 2014 N N . LEU A 1 260 ? -23.349 -18.647 -19.857 1.00 64.38 260 LEU A N 1
ATOM 2015 C CA . LEU A 1 260 ? -24.587 -19.304 -19.411 1.00 64.38 260 LEU A CA 1
ATOM 2016 C C . LEU A 1 260 ? -25.436 -18.347 -18.556 1.00 64.38 260 LEU A C 1
ATOM 2018 O O . LEU A 1 260 ? -24.912 -17.734 -17.619 1.00 64.38 260 LEU A O 1
ATOM 2022 N N . GLY A 1 261 ? -26.713 -18.190 -18.906 1.00 67.00 261 GLY A N 1
ATOM 2023 C CA . GLY A 1 261 ? -27.671 -17.413 -18.123 1.00 67.00 261 GLY A CA 1
ATOM 2024 C C . GLY A 1 261 ? -27.812 -17.976 -16.707 1.00 67.00 261 GLY A C 1
ATOM 2025 O O . GLY A 1 261 ? -27.375 -19.090 -16.429 1.00 67.00 261 GLY A O 1
ATOM 2026 N N . ILE A 1 262 ? -28.419 -17.222 -15.789 1.00 67.19 262 ILE A N 1
ATOM 2027 C CA . ILE A 1 262 ? -28.567 -17.641 -14.380 1.00 67.19 262 ILE A CA 1
ATOM 2028 C C . ILE A 1 262 ? -29.245 -19.020 -14.279 1.00 67.19 262 ILE A C 1
ATOM 2030 O O . ILE A 1 262 ? -28.744 -19.901 -13.577 1.00 67.19 262 ILE A O 1
ATOM 2034 N N . ASP A 1 263 ? -30.303 -19.240 -15.060 1.00 72.56 263 ASP A N 1
ATOM 2035 C CA . ASP A 1 263 ? -31.042 -20.507 -15.090 1.00 72.56 263 ASP A CA 1
ATOM 2036 C C . ASP A 1 263 ? -30.217 -21.648 -15.703 1.00 72.56 263 ASP A C 1
ATOM 2038 O O . ASP A 1 263 ? -30.212 -22.774 -15.207 1.00 72.56 263 ASP A O 1
ATOM 2042 N N . GLU A 1 264 ? -29.437 -21.351 -16.743 1.00 78.12 264 GLU A N 1
ATOM 2043 C CA . GLU A 1 264 ? -28.555 -22.326 -17.382 1.00 78.12 264 GLU A CA 1
ATOM 2044 C C . GLU A 1 264 ? -27.381 -22.707 -16.468 1.00 78.12 264 GLU A C 1
ATOM 2046 O O . GLU A 1 264 ? -26.992 -23.873 -16.405 1.00 78.12 264 GLU A O 1
ATOM 2051 N N . LYS A 1 265 ? -26.830 -21.757 -15.702 1.00 81.50 265 LYS A N 1
ATOM 2052 C CA . LYS A 1 265 ? -25.815 -22.040 -14.677 1.00 81.50 265 LYS A CA 1
ATOM 2053 C C . LYS A 1 265 ? -26.385 -22.945 -13.588 1.00 81.50 265 LYS A C 1
ATOM 2055 O O . LYS A 1 265 ? -25.734 -23.923 -13.220 1.00 81.50 265 LYS A O 1
ATOM 2060 N N . ALA A 1 266 ? -27.593 -22.655 -13.104 1.00 83.06 266 ALA A N 1
ATOM 2061 C CA . ALA A 1 266 ? -28.267 -23.477 -12.102 1.00 83.06 266 ALA A CA 1
ATOM 2062 C C . ALA A 1 266 ? -28.507 -24.911 -12.610 1.00 83.06 266 ALA A C 1
ATOM 2064 O O . ALA A 1 266 ? -28.248 -25.879 -11.890 1.00 83.06 266 ALA A O 1
ATOM 2065 N N . GLU A 1 267 ? -28.909 -25.063 -13.873 1.00 84.69 267 GLU A N 1
ATOM 2066 C CA . GLU A 1 267 ? -29.103 -26.368 -14.505 1.00 84.69 267 GLU A CA 1
ATOM 2067 C C . GLU A 1 267 ? -27.779 -27.122 -14.712 1.00 84.69 267 GLU A C 1
ATOM 2069 O O . GLU A 1 267 ? -27.685 -28.311 -14.398 1.00 84.69 267 GLU A O 1
ATOM 2074 N N . ALA A 1 268 ? -26.717 -26.440 -15.151 1.00 87.06 268 ALA A N 1
ATOM 2075 C CA . ALA A 1 268 ? -25.385 -27.031 -15.273 1.00 87.06 268 ALA A CA 1
ATOM 2076 C C . ALA A 1 268 ? -24.864 -27.544 -13.918 1.00 87.06 268 ALA A C 1
ATOM 2078 O O . ALA A 1 268 ? -24.337 -28.656 -13.835 1.00 87.06 268 ALA A O 1
ATOM 2079 N N . VAL A 1 269 ? -25.066 -26.770 -12.846 1.00 90.62 269 VAL A N 1
ATOM 2080 C CA . VAL A 1 269 ? -24.749 -27.151 -11.459 1.00 90.62 269 VAL A CA 1
ATOM 2081 C C . VAL A 1 269 ? -25.548 -28.378 -11.024 1.00 90.62 269 VAL A C 1
ATOM 2083 O O . VAL A 1 269 ? -24.980 -29.317 -10.459 1.00 90.62 269 VAL A O 1
ATOM 2086 N N . ARG A 1 270 ? -26.853 -28.409 -11.309 1.00 92.31 270 ARG A N 1
ATOM 2087 C CA . ARG A 1 270 ? -27.731 -29.535 -10.968 1.00 92.31 270 ARG A CA 1
ATOM 2088 C C . ARG A 1 270 ? -27.294 -30.824 -11.667 1.00 92.31 270 ARG A C 1
ATOM 2090 O O . ARG A 1 270 ? -27.170 -31.859 -11.015 1.00 92.31 270 ARG A O 1
ATOM 2097 N N . LEU A 1 271 ? -27.018 -30.760 -12.970 1.00 91.38 271 LEU A N 1
ATOM 2098 C CA . LEU A 1 271 ? -26.564 -31.908 -13.760 1.00 91.38 271 LEU A CA 1
ATOM 2099 C C . LEU A 1 271 ? -25.180 -32.400 -13.307 1.00 91.38 271 LEU A C 1
ATOM 2101 O O . LEU A 1 271 ? -24.953 -33.609 -13.245 1.00 91.38 271 LEU A O 1
ATOM 2105 N N . ALA A 1 272 ? -24.274 -31.489 -12.939 1.00 88.94 272 ALA A N 1
ATOM 2106 C CA . ALA A 1 272 ? -22.958 -31.849 -12.411 1.00 88.94 272 ALA A CA 1
ATOM 2107 C C . ALA A 1 272 ? -23.053 -32.545 -11.045 1.00 88.94 272 ALA A C 1
ATOM 2109 O O . ALA A 1 272 ? -22.402 -33.566 -10.835 1.00 88.94 272 ALA A O 1
ATOM 2110 N N . ARG A 1 273 ? -23.914 -32.057 -10.139 1.00 90.50 273 ARG A N 1
ATOM 2111 C CA . ARG A 1 273 ? -24.196 -32.718 -8.849 1.00 90.50 273 ARG A CA 1
ATOM 2112 C C . ARG A 1 273 ? -24.833 -34.100 -9.018 1.00 90.50 273 ARG A C 1
ATOM 2114 O O . ARG A 1 273 ? -24.609 -34.970 -8.188 1.00 90.50 273 ARG A O 1
ATOM 2121 N N . ALA A 1 274 ? -25.568 -34.318 -10.107 1.00 90.25 274 ALA A N 1
ATOM 2122 C CA . ALA A 1 274 ? -26.099 -35.627 -10.490 1.00 90.25 274 ALA A CA 1
ATOM 2123 C C . ALA A 1 274 ? -25.048 -36.560 -11.140 1.00 90.25 274 ALA A C 1
ATOM 2125 O O . ALA A 1 274 ? -25.406 -37.622 -11.644 1.00 90.25 274 ALA A O 1
ATOM 2126 N N . GLY A 1 275 ? -23.764 -36.176 -11.165 1.00 89.12 275 GLY A N 1
ATOM 2127 C CA . GLY A 1 275 ? -22.664 -37.000 -11.677 1.00 89.12 275 GLY A CA 1
ATOM 2128 C C . GLY A 1 275 ? -22.504 -36.988 -13.201 1.00 89.12 275 GLY A C 1
ATOM 2129 O O . GLY A 1 275 ? -21.725 -37.769 -13.750 1.00 89.12 275 GLY A O 1
ATOM 2130 N N . ILE A 1 276 ? -23.213 -36.112 -13.919 1.00 93.00 276 ILE A N 1
ATOM 2131 C CA . ILE A 1 276 ? -23.109 -36.025 -15.378 1.00 93.00 276 ILE A CA 1
ATOM 2132 C C . ILE A 1 276 ? -21.810 -35.300 -15.756 1.00 93.00 276 ILE A C 1
ATOM 2134 O O . ILE A 1 276 ? -21.517 -34.208 -15.274 1.00 93.00 276 ILE A O 1
ATOM 2138 N N . SER A 1 277 ? -21.024 -35.884 -16.666 1.00 90.44 277 SER A N 1
ATOM 2139 C CA . SER A 1 277 ? -19.767 -35.267 -17.115 1.00 90.44 277 SER A CA 1
ATOM 2140 C C . SER A 1 277 ? -19.994 -33.927 -17.831 1.00 90.44 277 SER A C 1
ATOM 2142 O O . SER A 1 277 ? -20.933 -33.779 -18.612 1.00 90.44 277 SER A O 1
ATOM 2144 N N . MET A 1 278 ? -19.069 -32.972 -17.677 1.00 88.81 278 MET A N 1
ATOM 2145 C CA . MET A 1 278 ? -19.141 -31.651 -18.333 1.00 88.81 278 MET A CA 1
ATOM 2146 C C . MET A 1 278 ? -19.352 -31.721 -19.855 1.00 88.81 278 MET A C 1
ATOM 2148 O O . MET A 1 278 ? -20.029 -30.872 -20.428 1.00 88.81 278 MET A O 1
ATOM 2152 N N . ARG A 1 279 ? -18.783 -32.734 -20.531 1.00 85.50 279 ARG A N 1
ATOM 2153 C CA . ARG A 1 279 ? -18.990 -32.948 -21.977 1.00 85.50 279 ARG A CA 1
ATOM 2154 C C . ARG A 1 279 ? -20.431 -33.355 -22.285 1.00 85.50 279 ARG A C 1
ATOM 2156 O O . ARG A 1 279 ? -20.980 -32.901 -23.283 1.00 85.50 279 ARG A O 1
ATOM 2163 N N . ALA A 1 280 ? -21.035 -34.202 -21.453 1.00 85.38 280 ALA A N 1
ATOM 2164 C CA . ALA A 1 280 ? -22.429 -34.602 -21.605 1.00 85.38 280 ALA A CA 1
ATOM 2165 C C . ALA A 1 280 ? -23.391 -33.457 -21.250 1.00 85.38 280 ALA A C 1
ATOM 2167 O O . ALA A 1 280 ? -24.372 -33.271 -21.963 1.00 85.38 280 ALA A O 1
ATOM 2168 N N . ILE A 1 281 ? -23.069 -32.646 -20.235 1.00 88.12 281 ILE A N 1
ATOM 2169 C CA . ILE A 1 281 ? -23.810 -31.420 -19.898 1.00 88.12 281 ILE A CA 1
ATOM 2170 C C . ILE A 1 281 ? -23.780 -30.439 -21.075 1.00 88.12 281 ILE A C 1
ATOM 2172 O O . ILE A 1 281 ? -24.834 -30.014 -21.533 1.00 88.12 281 ILE A O 1
ATOM 2176 N N . GLY A 1 282 ? -22.595 -30.158 -21.631 1.00 82.00 282 GLY A N 1
ATOM 2177 C CA . GLY A 1 282 ? -22.451 -29.256 -22.777 1.00 82.00 282 GLY A CA 1
ATOM 2178 C C . GLY A 1 282 ? -23.252 -29.714 -23.997 1.00 82.00 282 GLY A C 1
ATOM 2179 O O . GLY A 1 282 ? -23.992 -28.929 -24.579 1.00 82.00 282 GLY A O 1
ATOM 2180 N N . ARG A 1 283 ? -23.208 -31.014 -24.327 1.00 86.56 283 ARG A N 1
ATOM 2181 C CA . ARG A 1 283 ? -24.050 -31.576 -25.398 1.00 86.56 283 ARG A CA 1
ATOM 2182 C C . ARG A 1 283 ? -25.545 -31.451 -25.104 1.00 86.56 283 ARG A C 1
ATOM 2184 O O . ARG A 1 283 ? -26.302 -31.126 -26.008 1.00 86.56 283 ARG A O 1
ATOM 2191 N N . ARG A 1 284 ? -25.965 -31.714 -23.864 1.00 83.56 284 ARG A N 1
ATOM 2192 C CA . ARG A 1 284 ? -27.377 -31.685 -23.454 1.00 83.56 284 ARG A CA 1
ATOM 2193 C C . ARG A 1 284 ? -27.955 -30.271 -23.443 1.00 83.56 284 ARG A C 1
ATOM 2195 O O . ARG A 1 284 ? -29.129 -30.103 -23.738 1.00 83.56 284 ARG A O 1
ATOM 2202 N N . MET A 1 285 ? -27.132 -29.285 -23.110 1.00 80.62 285 MET A N 1
ATOM 2203 C CA . MET A 1 285 ? -27.519 -27.877 -23.037 1.00 80.62 285 MET A CA 1
ATOM 2204 C C . MET A 1 285 ? -27.220 -27.098 -24.328 1.00 80.62 285 MET A C 1
ATOM 2206 O O . MET A 1 285 ? -27.571 -25.931 -24.420 1.00 80.62 285 MET A O 1
ATOM 2210 N N . GLY A 1 286 ? -26.566 -27.710 -25.323 1.00 71.88 286 GLY A N 1
ATOM 2211 C CA . GLY A 1 286 ? -26.206 -27.039 -26.578 1.00 71.88 286 GLY A CA 1
ATOM 2212 C C . GLY A 1 286 ? -25.081 -26.005 -26.441 1.00 71.88 286 GLY A C 1
ATOM 2213 O O . GLY A 1 286 ? -25.011 -25.061 -27.225 1.00 71.88 286 GLY A O 1
ATOM 2214 N N . VAL A 1 287 ? -24.193 -26.166 -25.456 1.00 77.62 287 VAL A N 1
ATOM 2215 C CA . VAL A 1 287 ? -23.159 -25.184 -25.085 1.00 77.62 287 VAL A CA 1
ATOM 2216 C C . VAL A 1 287 ? -21.762 -25.799 -25.034 1.00 77.62 287 VAL A C 1
ATOM 2218 O O . VAL A 1 287 ? -21.582 -26.999 -24.811 1.00 77.62 287 VAL A O 1
ATOM 2221 N N . ASP A 1 288 ? -20.740 -24.964 -25.230 1.00 76.44 288 ASP A N 1
ATOM 2222 C CA . ASP A 1 288 ? -19.352 -25.422 -25.207 1.00 76.44 288 ASP A CA 1
ATOM 2223 C C . ASP A 1 288 ? -18.930 -25.907 -23.808 1.00 76.44 288 ASP A C 1
ATOM 2225 O O . ASP A 1 288 ? -19.286 -25.325 -22.779 1.00 76.44 288 ASP A O 1
ATOM 2229 N N . ARG A 1 289 ? -18.095 -26.954 -23.758 1.00 83.06 289 ARG A N 1
ATOM 2230 C CA . ARG A 1 289 ? -17.572 -27.522 -22.503 1.00 83.06 289 ARG A CA 1
ATOM 2231 C C . ARG A 1 289 ? -16.883 -26.465 -21.629 1.00 83.06 289 ARG A C 1
ATOM 2233 O O . ARG A 1 289 ? -16.939 -26.568 -20.405 1.00 83.06 289 ARG A O 1
ATOM 2240 N N . LYS A 1 290 ? -16.227 -25.463 -22.224 1.00 80.44 290 LYS A N 1
ATOM 2241 C CA . LYS A 1 290 ? -15.559 -24.370 -21.504 1.00 80.44 290 LYS A CA 1
ATOM 2242 C C . LYS A 1 290 ? -16.563 -23.465 -20.789 1.00 80.44 290 LYS A C 1
ATOM 2244 O O . LYS A 1 290 ? -16.265 -23.021 -19.684 1.00 80.44 290 LYS A O 1
ATOM 2249 N N . ALA A 1 291 ? -17.748 -23.251 -21.365 1.00 79.00 291 ALA A N 1
ATOM 2250 C CA . ALA A 1 291 ? -18.825 -22.499 -20.721 1.00 79.00 291 ALA A CA 1
ATOM 2251 C C . ALA A 1 291 ? -19.379 -23.256 -19.504 1.00 79.00 291 ALA A C 1
ATOM 2253 O O . ALA A 1 291 ? -19.534 -22.668 -18.436 1.00 79.00 291 ALA A O 1
ATOM 2254 N N . VAL A 1 292 ? -19.564 -24.577 -19.628 1.00 83.12 292 VAL A N 1
ATOM 2255 C CA . VAL A 1 292 ? -19.952 -25.443 -18.500 1.00 83.12 292 VAL A CA 1
ATOM 2256 C C . VAL A 1 292 ? -18.887 -25.424 -17.402 1.00 83.12 292 VAL A C 1
ATOM 2258 O O . VAL A 1 292 ? -19.215 -25.231 -16.237 1.00 83.12 292 VAL A O 1
ATOM 2261 N N . ARG A 1 293 ? -17.599 -25.567 -17.755 1.00 84.00 293 ARG A N 1
ATOM 2262 C CA . ARG A 1 293 ? -16.494 -25.498 -16.780 1.00 84.00 293 ARG A CA 1
ATOM 2263 C C . ARG A 1 293 ? -16.493 -24.162 -16.038 1.00 84.00 293 ARG A C 1
ATOM 2265 O O . ARG A 1 293 ? -16.371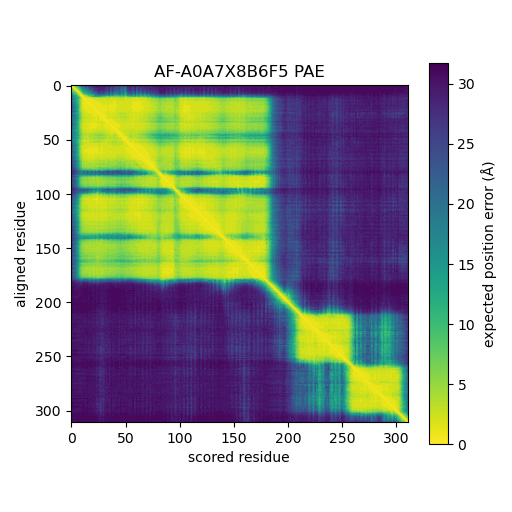 -24.168 -14.822 1.00 84.00 293 ARG A O 1
ATOM 2272 N N . ALA A 1 294 ? -16.633 -23.044 -16.752 1.00 80.50 294 ALA A N 1
ATOM 2273 C CA . ALA A 1 294 ? -16.660 -21.717 -16.141 1.00 80.50 294 ALA A CA 1
ATOM 2274 C C . ALA A 1 294 ? -17.802 -21.583 -15.118 1.00 80.50 294 ALA A C 1
ATOM 2276 O O . ALA A 1 294 ? -17.553 -21.151 -13.998 1.00 80.50 294 ALA A O 1
ATOM 2277 N N . ALA A 1 295 ? -19.010 -22.048 -15.458 1.00 84.19 295 ALA A N 1
ATOM 2278 C CA . ALA A 1 295 ? -20.149 -22.032 -14.538 1.00 84.19 295 ALA A CA 1
ATOM 2279 C C . ALA A 1 295 ? -19.940 -22.916 -13.295 1.00 84.19 295 ALA A C 1
ATOM 2281 O O . ALA A 1 295 ? -20.352 -22.545 -12.200 1.00 84.19 295 ALA A O 1
ATOM 2282 N N . LEU A 1 296 ? -19.283 -24.073 -13.436 1.00 86.75 296 LEU A N 1
ATOM 2283 C CA . LEU A 1 296 ? -19.020 -24.974 -12.307 1.00 86.75 296 LEU A CA 1
ATOM 2284 C C . LEU A 1 296 ? -17.890 -24.487 -11.391 1.00 86.75 296 LEU A C 1
ATOM 2286 O O . LEU A 1 296 ? -17.953 -24.730 -10.187 1.00 86.75 296 LEU A O 1
ATOM 2290 N N . VAL A 1 297 ? -16.885 -23.799 -11.940 1.00 84.69 297 VAL A N 1
ATOM 2291 C CA . VAL A 1 297 ? -15.830 -23.132 -11.156 1.00 84.69 297 VAL A CA 1
ATOM 2292 C C . VAL A 1 297 ? -16.419 -21.960 -10.372 1.00 84.69 297 VAL A C 1
ATOM 2294 O O . VAL A 1 297 ? -16.196 -21.859 -9.171 1.00 84.69 297 VAL A O 1
ATOM 2297 N N . GLU A 1 298 ? -17.246 -21.130 -11.014 1.00 80.50 298 GLU A N 1
ATOM 2298 C CA . GLU A 1 298 ? -17.958 -20.022 -10.359 1.00 80.50 298 GLU A CA 1
ATOM 2299 C C . GLU A 1 298 ? -18.893 -20.515 -9.239 1.00 80.50 298 GLU A C 1
ATOM 2301 O O . GLU A 1 298 ? -19.006 -19.879 -8.196 1.00 80.50 298 GLU A O 1
ATOM 2306 N N . ALA A 1 299 ? -19.511 -21.687 -9.417 1.00 83.31 299 ALA A N 1
ATOM 2307 C CA . ALA A 1 299 ? -20.345 -22.338 -8.407 1.00 83.31 299 ALA A CA 1
ATOM 2308 C C . ALA A 1 299 ? -19.560 -23.142 -7.346 1.00 83.31 299 ALA A C 1
ATOM 2310 O O . ALA A 1 299 ? -20.178 -23.796 -6.503 1.00 83.31 299 ALA A O 1
ATOM 2311 N N . GLY A 1 300 ? -18.222 -23.147 -7.395 1.00 84.38 300 GLY A N 1
ATOM 2312 C CA . GLY A 1 300 ? -17.361 -23.819 -6.415 1.00 84.38 300 GLY A CA 1
ATOM 2313 C C . GLY A 1 300 ? -17.382 -25.354 -6.457 1.00 84.38 300 GLY A C 1
ATOM 2314 O O . GLY A 1 300 ? -16.957 -25.997 -5.503 1.00 84.38 300 GLY A O 1
ATOM 2315 N N . LEU A 1 301 ? -17.879 -25.967 -7.537 1.00 83.12 301 LEU A N 1
ATOM 2316 C CA . LEU A 1 301 ? -17.978 -27.431 -7.678 1.00 83.12 301 LEU A CA 1
ATOM 2317 C C . LEU A 1 301 ? -16.695 -28.082 -8.196 1.00 83.12 301 LEU A C 1
ATOM 2319 O O . LEU A 1 301 ? -16.538 -29.298 -8.100 1.00 83.12 301 LEU A O 1
ATOM 2323 N N . ILE A 1 302 ? -15.801 -27.297 -8.795 1.00 80.38 302 ILE A N 1
ATOM 2324 C CA . ILE A 1 302 ? -14.542 -27.769 -9.368 1.00 80.38 302 ILE A CA 1
ATOM 2325 C C . ILE A 1 302 ? -13.451 -26.780 -8.964 1.00 80.38 302 ILE A C 1
ATOM 2327 O O . ILE A 1 302 ? -13.593 -25.580 -9.188 1.00 80.38 302 ILE A O 1
ATOM 2331 N N . ALA A 1 303 ? -12.360 -27.284 -8.389 1.00 67.94 303 ALA A N 1
ATOM 2332 C CA . ALA A 1 303 ? -11.170 -26.482 -8.129 1.00 67.94 303 ALA A CA 1
ATOM 2333 C C . ALA A 1 303 ? -10.532 -26.044 -9.455 1.00 67.94 303 ALA A C 1
ATOM 2335 O O . ALA A 1 303 ? -10.428 -26.845 -10.391 1.00 67.94 303 ALA A O 1
ATOM 2336 N N . ASP A 1 304 ? -10.078 -24.795 -9.538 1.00 50.09 304 ASP A N 1
ATOM 2337 C CA . ASP A 1 304 ? -9.394 -24.275 -10.721 1.00 50.09 304 ASP A CA 1
ATOM 2338 C C . ASP A 1 304 ? -7.977 -24.867 -10.807 1.00 50.09 304 ASP A C 1
ATOM 2340 O O . ASP A 1 304 ? -6.986 -24.251 -10.436 1.00 50.09 304 ASP A O 1
ATOM 2344 N N . LYS A 1 305 ? -7.874 -26.131 -11.230 1.00 45.41 305 LYS A N 1
ATOM 2345 C CA . LYS A 1 305 ? -6.585 -26.746 -11.546 1.00 45.41 305 LYS A CA 1
ATOM 2346 C C . LYS A 1 305 ? -6.166 -26.303 -12.944 1.00 45.41 305 LYS A C 1
ATOM 2348 O O . LYS A 1 305 ? -6.717 -26.776 -13.945 1.00 45.41 305 LYS A O 1
ATOM 2353 N N . ILE A 1 306 ? -5.203 -25.387 -12.985 1.00 38.09 306 ILE A N 1
ATOM 2354 C CA . ILE A 1 306 ? -4.271 -25.230 -14.100 1.00 38.09 306 ILE A CA 1
ATOM 2355 C C . ILE A 1 306 ? -3.519 -26.564 -14.204 1.00 38.09 306 ILE A C 1
ATOM 2357 O O . ILE A 1 306 ? -3.023 -27.089 -13.211 1.00 38.09 306 ILE A O 1
ATOM 2361 N N . ILE A 1 307 ? -3.569 -27.181 -15.380 1.00 37.28 307 ILE A N 1
ATOM 2362 C CA . ILE A 1 307 ? -2.854 -28.422 -15.669 1.00 37.28 307 ILE A CA 1
ATOM 2363 C C . ILE A 1 307 ? -1.402 -28.026 -15.932 1.00 37.28 307 ILE A C 1
ATOM 2365 O O . ILE A 1 307 ? -1.128 -27.421 -16.966 1.00 37.28 307 ILE A O 1
ATOM 2369 N N . ASP A 1 308 ? -0.508 -28.380 -15.011 1.00 35.75 308 ASP A N 1
ATOM 2370 C CA . ASP A 1 308 ? 0.919 -28.521 -15.290 1.00 35.75 308 ASP A CA 1
ATOM 2371 C C . ASP A 1 308 ? 1.095 -29.616 -16.346 1.00 35.75 308 ASP A C 1
ATOM 2373 O O . ASP A 1 308 ? 0.715 -30.774 -16.148 1.00 35.75 308 ASP A O 1
ATOM 2377 N N . GLY A 1 309 ? 1.623 -29.230 -17.504 1.00 33.00 309 GLY A N 1
ATOM 2378 C CA . GLY A 1 309 ? 2.008 -30.142 -18.570 1.00 33.00 309 GLY A CA 1
ATOM 2379 C C . GLY A 1 309 ? 3.490 -30.474 -18.464 1.00 33.00 309 GLY A C 1
ATOM 2380 O O . GLY A 1 309 ? 4.310 -29.764 -19.032 1.00 33.00 309 GLY A O 1
ATOM 2381 N N . VAL A 1 310 ? 3.813 -31.568 -17.774 1.00 34.75 310 VAL A N 1
ATOM 2382 C CA . VAL A 1 310 ? 5.024 -32.353 -18.044 1.00 34.75 310 VAL A CA 1
ATOM 2383 C C . VAL A 1 310 ? 4.599 -33.566 -18.861 1.00 34.75 310 VAL A C 1
ATOM 2385 O O . VAL A 1 310 ? 3.865 -34.428 -18.375 1.00 34.75 310 VAL A O 1
ATOM 2388 N N . SER A 1 311 ? 5.057 -33.619 -20.105 1.00 35.88 311 SER A N 1
ATOM 2389 C CA . SER A 1 311 ? 5.427 -34.835 -20.837 1.00 35.88 311 SER A CA 1
ATOM 2390 C C . SER A 1 311 ? 6.394 -34.432 -21.937 1.00 35.88 311 SER A C 1
ATOM 2392 O O . SER A 1 311 ? 6.033 -33.505 -22.696 1.00 35.88 311 SER A O 1
#

Solvent-accessible surface area (backbone atoms only — not comparable to full-atom values): 18427 Å² total; per-residue (Å²): 137,83,88,76,79,72,71,85,54,68,69,57,58,52,48,48,30,52,39,42,50,54,40,24,67,75,49,36,70,91,60,50,41,62,65,58,39,23,58,75,59,75,45,61,65,79,60,48,61,77,76,31,93,41,60,68,55,43,53,49,55,25,51,54,48,50,50,52,54,57,46,51,52,50,49,47,62,66,67,74,65,89,75,62,62,56,59,49,54,30,51,48,47,58,50,57,68,80,76,39,76,64,60,54,50,52,50,55,53,47,53,60,42,26,79,73,37,67,71,43,35,52,49,50,50,53,48,52,53,51,53,21,51,50,47,26,72,68,36,78,70,39,50,24,64,60,52,47,54,51,48,54,50,49,45,57,47,24,71,82,34,58,85,75,51,32,70,65,54,46,35,53,53,50,44,51,52,44,62,72,38,49,74,76,83,66,77,86,69,83,84,81,73,81,80,53,103,86,52,84,81,83,76,85,85,81,78,81,74,84,69,72,48,73,67,52,49,52,48,53,49,48,44,45,76,74,68,49,51,64,68,58,48,15,65,74,68,76,42,56,56,67,55,54,52,51,54,35,55,76,68,70,50,77,63,93,71,64,73,73,50,75,69,52,35,52,48,52,47,52,44,44,75,71,68,47,51,55,65,58,48,13,65,74,70,75,43,56,47,67,54,45,49,52,45,32,41,77,68,67,77,44,81,91,73,78,79,83,84,86,129

Radius of gyration: 27.62 Å; Cα contacts (8 Å, |Δi|>4): 240; chains: 1; bounding box: 58×70×88 Å

pLDDT: mean 77.95, std 17.42, range [32.09, 96.44]

Secondary structure (DSSP, 8-state):
---------HHHHHHHHHHHHHHHHHHHHHH--HHHHHHHTT--HHHHTTT-SSHHHHHHHHHHHHHHHHHHHHHHHHHS--S-HHHHHHHHHHHHHHH-HHHHHHHHHHHHHHTT-HHHHHHHHHHHHHHHHHHHHHSTTS-HHHHHHHHHHHHHHHHH-TTTS-HHHHHHHHHHHHHHHGGG-S------PPPBTTB------SS------HHHHHHHHHHHHHT--HHHHHHHTT--HHHHHHHHHHTTPPPSS-SS-HHHHHHHHHHHHTT--HHHHHHHHT--HHHHHHHHHHTTSS---------

Foldseek 3Di:
DDPPPPPPDPVLLVLLLVLLLVQCLVQNLVRSDLVVSCVSSVHDSVVVCVNDVDSVRSPLVSLLVLLVVVLVVLLCQQPVDDDDSLLSLLVVLLVCQPPPPSSVSSVVSLVVVLVPDVSSVVSVVVSLVSSLVSSCVSVPQARSNQLSVLSVVLSVVCNVVVPVSDSVVSSVSSVVRRVVRNPPPDDDDPDPADDDPVGDDPDDDDDDPPDPDPVSLVVLLVCVVVDDDLVRSCVVSVHDSVVSVVSCVVVVNDDPDDQQDPVLLVVLCVCVVVVHDLVRSCVVSVHDSVSSVVSCVVVVNDDPDDDDDDD

Mean predicted aligned error: 18.94 Å

Nearest PDB structures (foldseek):
  3crj-assembly1_B  TM=7.084E-01  e=2.935E-04  Haloarcula marismortui ATCC 43049
  3mnl-assembly1_A  TM=6.517E-01  e=3.631E-04  Mycobacterium tuberculosis H37Rv
  3g56-assembly1_A  TM=7.418E-01  e=1.146E-03  Escherichia coli
  2w53-assembly1_A  TM=6.464E-01  e=5.326E-04  Stenotrophomonas maltophilia
  8ke8-assembly1_A  TM=6.136E-01  e=2.685E-03  Pseudomonas aeruginosa PAO1